Protein AF-B4K3D9-F1 (afdb_monomer)

InterPro domains:
  IPR001873 Epithelial sodium channel [PF00858] (49-238)
  IPR001873 Epithelial sodium channel [PTHR11690] (50-236)
  IPR020903 Epithelial sodium channel, conserved site [PS01206] (211-231)

Secondary structure (DSSP, 8-state):
-PPP------------------HHHHHHHHHHHHHHH---HHHHHHHHHHHHHHSPPHHHHBPTT--EETTEE--HHHHEEEEEETTEEEEEES-SSSHHHHHHHHH-TTPSP--SS-STTTS-B--B---GGGSPTT--SPPEEEE----TT-S--S--EEEETTS-----------PPPTTGGGS-HHHHT---TTS--TT---SSS---HHHHHHHHHHHHHHHHHS---TTTSPPPP-

pLDDT: mean 78.25, std 17.6, range [29.09, 97.0]

Organism: Drosophila grimshawi (NCBI:txid7222)

Mean predicted aligned error: 11.47 Å

Sequence (242 aa):
MKFFVAICMLFGLATAEYVVKNRENMLSYREECVKELGVPAELVEHIRKLASYLAYRCDELFEPGSCIFDETSYDCCDLFVPEYTENGQCLVFNSLISENSRKKKLFNEFYPLKLSTAGEGSGLQFVLRMNDSFLRAGTEVPFAMNLMIKEPNEWSPHKRYHLYSNTENLVSIDPMMVQTSTNTNKMHPKKRRCYFDNERNPNFPLTDMPYSRSNCIAACLQSSVLYHCRCTMPLFLPSIGG

Foldseek 3Di:
DDDDDDDPDPPPPPPPPPPPQPPVSVVVVLCVCVVPPPPDVVVLVVVLVVLVVLDDDQPQWFDAQFWDAQLDTDGSNVQWDWAFALVFTDTDGQACQDPVLVVCVVVDVCGVPDFPDDDPNNHTTTDTDDDCVSDDPPDPDADWDWDFDDDNQARYDPDTDIDHPPDDDDDDDDDDDDDDDPV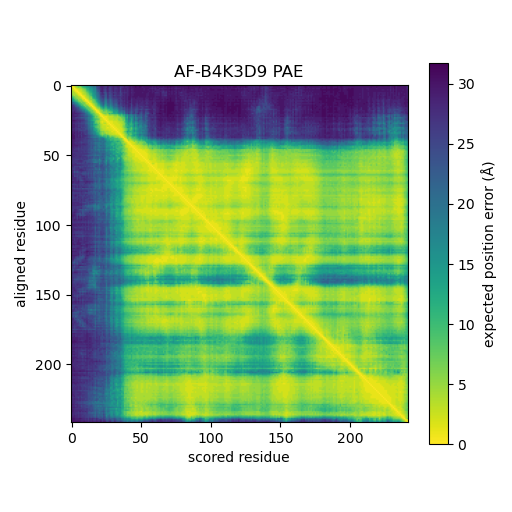VVVDDCVVVVDDDQPDDDPPQQAPSGTDDPRSSVLSVVQVVCCVPSVDGNVRNGPDGDD

Radius of gyration: 23.22 Å; Cα contacts (8 Å, |Δi|>4): 239; chains: 1; bounding box: 51×74×65 Å

Solvent-accessible surface area (backbone atoms only — not comparable to full-atom values): 15572 Å² total; per-residue (Å²): 139,83,84,82,82,82,80,82,77,79,77,76,78,77,69,78,73,73,80,73,70,49,72,66,57,52,48,50,54,46,50,52,48,60,71,69,46,78,74,49,74,66,57,57,51,50,51,49,53,50,50,61,69,73,40,86,48,56,82,66,36,39,44,87,78,37,24,32,44,56,76,38,79,41,60,54,64,80,55,32,41,80,39,70,24,71,86,25,78,42,77,38,68,51,49,49,61,43,71,67,35,45,52,47,40,74,78,30,83,64,46,64,76,75,71,90,58,89,55,79,73,31,35,84,42,68,45,76,47,84,60,75,86,77,52,64,89,89,65,85,68,78,73,64,48,76,50,69,76,66,58,40,66,46,68,56,61,93,58,74,42,81,43,61,69,98,60,89,84,86,81,88,84,83,88,85,83,88,81,80,60,78,71,59,74,75,50,57,45,86,80,71,74,55,74,55,93,93,47,84,59,91,87,60,62,48,73,84,50,65,92,42,75,60,41,49,50,52,50,48,50,42,52,49,41,36,70,76,68,72,48,83,56,80,55,48,36,75,80,67,59,126

Structure (mmCIF, N/CA/C/O backbone):
data_AF-B4K3D9-F1
#
_entry.id   AF-B4K3D9-F1
#
loop_
_atom_site.group_PDB
_atom_site.id
_atom_site.type_symbol
_atom_site.label_atom_id
_atom_site.label_alt_id
_atom_site.label_comp_id
_atom_site.label_asym_id
_atom_site.label_entity_id
_atom_site.label_seq_id
_atom_site.pdbx_PDB_ins_code
_atom_site.Cartn_x
_atom_site.Cartn_y
_atom_site.Cartn_z
_atom_site.occupancy
_atom_site.B_iso_or_equiv
_atom_site.auth_seq_id
_atom_site.auth_comp_id
_atom_site.auth_asym_id
_atom_site.auth_atom_id
_atom_site.pdbx_PDB_model_num
ATOM 1 N N . MET A 1 1 ? 6.195 -55.636 39.243 1.00 38.19 1 MET A N 1
ATOM 2 C CA . MET A 1 1 ? 6.707 -55.341 37.887 1.00 38.19 1 MET A CA 1
ATOM 3 C C . MET A 1 1 ? 5.557 -54.775 37.074 1.00 38.19 1 MET A C 1
ATOM 5 O O . MET A 1 1 ? 4.565 -55.469 36.903 1.00 38.19 1 MET A O 1
ATOM 9 N N . LYS A 1 2 ? 5.617 -53.491 36.709 1.00 38.84 2 LYS A N 1
ATOM 10 C CA . LYS A 1 2 ? 4.548 -52.797 35.978 1.00 38.84 2 LYS A CA 1
ATOM 11 C C . LYS A 1 2 ? 4.945 -52.747 34.503 1.00 38.84 2 LYS A C 1
ATOM 13 O O . LYS A 1 2 ? 5.994 -52.196 34.186 1.00 38.84 2 LYS A O 1
ATOM 18 N N . PHE A 1 3 ? 4.149 -53.369 33.641 1.00 38.31 3 PHE A N 1
ATOM 19 C CA . PHE A 1 3 ? 4.351 -53.347 32.196 1.00 38.31 3 PHE A CA 1
ATOM 20 C C . PHE A 1 3 ? 3.857 -52.008 31.639 1.00 38.31 3 PHE A C 1
ATOM 22 O O . PHE A 1 3 ? 2.702 -51.643 31.847 1.00 38.31 3 PHE A O 1
ATOM 29 N N . PHE A 1 4 ? 4.733 -51.278 30.950 1.00 35.03 4 PHE A N 1
ATOM 30 C CA . PHE A 1 4 ? 4.347 -50.146 30.113 1.00 35.03 4 PHE A CA 1
ATOM 31 C C . PHE A 1 4 ? 3.960 -50.683 28.736 1.00 35.03 4 PHE A C 1
ATOM 33 O O . PHE A 1 4 ? 4.795 -51.246 28.031 1.00 35.03 4 PHE A O 1
ATOM 40 N N . VAL A 1 5 ? 2.697 -50.509 28.358 1.00 42.12 5 VAL A N 1
ATOM 41 C CA . VAL A 1 5 ? 2.249 -50.702 26.978 1.00 42.12 5 VAL A CA 1
ATOM 42 C C . VAL A 1 5 ? 2.417 -49.361 26.272 1.00 42.12 5 VAL A C 1
ATOM 44 O O . VAL A 1 5 ? 1.655 -48.427 26.510 1.00 42.12 5 VAL A O 1
ATOM 47 N N . ALA A 1 6 ? 3.449 -49.246 25.440 1.00 42.12 6 ALA A N 1
ATOM 48 C CA . ALA A 1 6 ? 3.605 -48.124 24.526 1.00 42.12 6 ALA A CA 1
ATOM 49 C C . ALA A 1 6 ? 2.727 -48.382 23.295 1.00 42.12 6 ALA A C 1
ATOM 51 O O . ALA A 1 6 ? 3.064 -49.197 22.438 1.00 42.12 6 ALA A O 1
ATOM 52 N N . ILE A 1 7 ? 1.577 -47.713 23.222 1.00 44.81 7 ILE A N 1
ATOM 53 C CA . ILE A 1 7 ? 0.765 -47.668 22.005 1.00 44.81 7 ILE A CA 1
ATOM 54 C C . ILE A 1 7 ? 1.357 -46.564 21.129 1.00 44.81 7 ILE A C 1
ATOM 56 O O . ILE A 1 7 ? 1.095 -45.381 21.339 1.00 44.81 7 ILE A O 1
ATOM 60 N N . CYS A 1 8 ? 2.190 -46.943 20.159 1.00 36.41 8 CYS A N 1
ATOM 61 C CA . CYS A 1 8 ? 2.570 -46.056 19.065 1.00 36.41 8 CYS A CA 1
ATOM 62 C C . CYS A 1 8 ? 1.339 -45.817 18.180 1.00 36.41 8 CYS A C 1
ATOM 64 O O . CYS A 1 8 ? 1.053 -46.610 17.286 1.00 36.41 8 CYS A O 1
ATOM 66 N N . MET A 1 9 ? 0.608 -44.724 18.414 1.00 38.28 9 MET A N 1
ATOM 67 C CA . MET A 1 9 ? -0.285 -44.187 17.390 1.00 38.28 9 MET A CA 1
ATOM 68 C C . MET A 1 9 ? 0.576 -43.552 16.299 1.00 38.28 9 MET A C 1
ATOM 70 O O . MET A 1 9 ? 1.140 -42.473 16.475 1.00 38.28 9 MET A O 1
ATOM 74 N N . LEU A 1 10 ? 0.697 -44.250 15.173 1.00 39.38 10 LEU A N 1
ATOM 75 C CA . LEU A 1 10 ? 1.124 -43.659 13.913 1.00 39.38 10 LEU A CA 1
ATOM 76 C C . LEU A 1 10 ? 0.045 -42.655 13.493 1.00 39.38 10 LEU A C 1
ATOM 78 O O . LEU A 1 10 ? -0.960 -43.030 12.894 1.00 39.38 10 LEU A O 1
ATOM 82 N N . PHE A 1 11 ? 0.242 -41.377 13.815 1.00 40.00 11 PHE A N 1
ATOM 83 C CA . PHE A 1 11 ? -0.446 -40.311 13.101 1.00 40.00 11 PHE A CA 1
ATOM 84 C C . PHE A 1 11 ? 0.081 -40.326 11.668 1.00 40.00 11 PHE A C 1
ATOM 86 O O . PHE A 1 11 ? 1.180 -39.851 11.385 1.00 40.00 11 PHE A O 1
ATOM 93 N N . GLY A 1 12 ? -0.695 -40.921 10.764 1.00 36.16 12 GLY A N 1
ATOM 94 C CA . GLY A 1 12 ? -0.544 -40.667 9.344 1.00 36.16 12 GLY A CA 1
ATOM 95 C C . GLY A 1 12 ? -0.821 -39.188 9.108 1.00 36.16 12 GLY A C 1
ATOM 96 O O . GLY A 1 12 ? -1.974 -38.766 9.104 1.00 36.16 12 GLY A O 1
ATOM 97 N N . LEU A 1 13 ? 0.237 -38.396 8.942 1.00 36.25 13 LEU A N 1
ATOM 98 C CA . LEU A 1 13 ? 0.157 -37.114 8.258 1.00 36.25 13 LEU A CA 1
ATOM 99 C C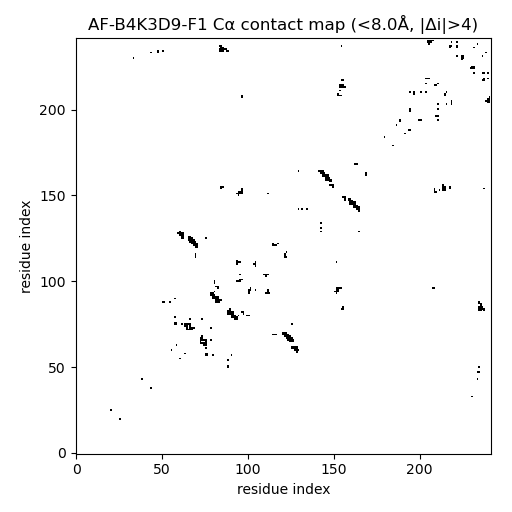 . LEU A 1 13 ? -0.317 -37.420 6.836 1.00 36.25 13 LEU A C 1
ATOM 101 O O . LEU A 1 13 ? 0.482 -37.768 5.970 1.00 36.25 13 LEU A O 1
ATOM 105 N N . ALA A 1 14 ? -1.622 -37.318 6.599 1.00 33.78 14 ALA A N 1
ATOM 106 C CA . ALA A 1 14 ? -2.129 -37.103 5.258 1.00 33.78 14 ALA A CA 1
ATOM 107 C C . ALA A 1 14 ? -1.675 -35.696 4.857 1.00 33.78 14 ALA A C 1
ATOM 109 O O . ALA A 1 14 ? -2.377 -34.707 5.052 1.00 33.78 14 ALA A O 1
ATOM 110 N N . THR A 1 15 ? -0.450 -35.588 4.347 1.00 35.66 15 THR A N 1
ATOM 111 C CA . THR A 1 15 ? -0.100 -34.467 3.489 1.00 35.66 15 THR A CA 1
ATOM 112 C C . THR A 1 15 ? -1.087 -34.534 2.340 1.00 35.66 15 THR A C 1
ATOM 114 O O . THR A 1 15 ? -1.088 -35.519 1.602 1.00 35.66 15 THR A O 1
ATOM 117 N N . ALA A 1 16 ? -1.966 -33.542 2.218 1.00 33.19 16 ALA A N 1
ATOM 118 C CA . ALA A 1 16 ? -2.713 -33.363 0.990 1.00 33.19 16 ALA A CA 1
ATOM 119 C C . ALA A 1 16 ? -1.670 -33.210 -0.119 1.00 33.19 16 ALA A C 1
ATOM 121 O O . ALA A 1 16 ? -1.010 -32.176 -0.242 1.00 33.19 16 ALA A O 1
ATOM 122 N N . GLU A 1 17 ? -1.459 -34.282 -0.875 1.00 29.09 17 GLU A N 1
ATOM 123 C CA . GLU A 1 17 ? -0.831 -34.198 -2.173 1.00 29.09 17 GLU A CA 1
ATOM 124 C C . GLU A 1 17 ? -1.705 -33.229 -2.959 1.00 29.09 17 GLU A C 1
ATOM 126 O O . GLU A 1 17 ? -2.858 -33.516 -3.291 1.00 29.09 17 GLU A O 1
ATOM 131 N N . TYR A 1 18 ? -1.185 -32.031 -3.217 1.00 34.44 18 TYR A N 1
ATOM 132 C CA . TYR A 1 18 ? -1.702 -31.249 -4.321 1.00 34.44 18 TYR A CA 1
ATOM 133 C C . TYR A 1 18 ? -1.676 -32.187 -5.519 1.00 34.44 18 TYR A C 1
ATOM 135 O O . TYR A 1 18 ? -0.609 -32.683 -5.886 1.00 34.44 18 TYR A O 1
ATOM 143 N N . VAL A 1 19 ? -2.842 -32.462 -6.102 1.00 29.81 19 VAL A N 1
ATOM 144 C CA . VAL A 1 19 ? -2.915 -33.166 -7.376 1.00 29.81 19 VAL A CA 1
ATOM 145 C C . VAL A 1 19 ? -2.139 -32.306 -8.364 1.00 29.81 19 VAL A C 1
ATOM 147 O O . VAL A 1 19 ? -2.636 -31.287 -8.850 1.00 29.81 19 VAL A O 1
ATOM 150 N N . VAL A 1 20 ? -0.883 -32.676 -8.613 1.00 38.44 20 VAL A N 1
ATOM 151 C CA . VAL A 1 20 ? -0.071 -32.084 -9.666 1.00 38.44 20 VAL A CA 1
ATOM 152 C C . VAL A 1 20 ? -0.787 -32.458 -10.951 1.00 38.44 20 VAL A C 1
ATOM 154 O O . VAL A 1 20 ? -0.707 -33.590 -11.423 1.00 38.44 20 VAL A O 1
ATOM 157 N N . LYS A 1 21 ? -1.573 -31.522 -11.490 1.00 45.50 21 LYS A N 1
ATOM 158 C CA . LYS A 1 21 ? -2.178 -31.677 -12.810 1.00 45.50 21 LYS A CA 1
ATOM 159 C C . LYS A 1 21 ? -1.029 -31.966 -13.781 1.00 45.50 21 LYS A C 1
ATOM 161 O O . LYS A 1 21 ? -0.136 -31.133 -13.931 1.00 45.50 21 LYS A O 1
ATOM 166 N N . ASN A 1 22 ? -1.025 -33.155 -14.389 1.00 52.62 22 ASN A N 1
ATOM 167 C CA . ASN A 1 22 ? 0.013 -33.573 -15.334 1.00 52.62 22 ASN A CA 1
ATOM 168 C C . ASN A 1 22 ? 0.233 -32.509 -16.423 1.00 52.62 22 ASN A C 1
ATOM 170 O O . ASN A 1 22 ? -0.688 -31.772 -16.779 1.00 52.62 22 ASN A O 1
ATOM 174 N N . ARG A 1 23 ? 1.455 -32.448 -16.973 1.00 48.12 23 ARG A N 1
ATOM 175 C CA . ARG A 1 23 ? 1.867 -31.477 -18.008 1.00 48.12 23 ARG A CA 1
ATOM 176 C C . ARG A 1 23 ? 0.847 -31.365 -19.145 1.00 48.12 23 ARG A C 1
ATOM 178 O O . ARG A 1 23 ? 0.565 -30.262 -19.588 1.00 48.12 23 ARG A O 1
ATOM 185 N N . GLU A 1 24 ? 0.263 -32.479 -19.567 1.00 57.56 24 GLU A N 1
ATOM 186 C CA . GLU A 1 24 ? -0.759 -32.531 -20.619 1.00 57.56 24 GLU A CA 1
ATOM 187 C C . GLU A 1 24 ? -2.083 -31.874 -20.197 1.00 57.56 24 GLU A C 1
ATOM 189 O O . GLU A 1 24 ? -2.639 -31.092 -20.962 1.00 57.56 24 GLU A O 1
ATOM 194 N N . ASN A 1 25 ? -2.528 -32.059 -18.948 1.00 49.75 25 ASN A N 1
ATOM 195 C CA . ASN A 1 25 ? -3.721 -31.395 -18.405 1.00 49.75 25 ASN A CA 1
ATOM 196 C C . ASN A 1 25 ? -3.516 -29.880 -18.265 1.00 49.75 25 ASN A C 1
ATOM 198 O O . ASN A 1 25 ? -4.437 -29.104 -18.504 1.00 49.75 25 ASN A O 1
ATOM 202 N N . MET A 1 26 ? -2.306 -29.450 -17.896 1.00 46.38 26 MET A N 1
ATOM 203 C CA . MET A 1 26 ? -1.950 -28.028 -17.819 1.00 46.38 26 MET A CA 1
ATOM 204 C C . MET A 1 26 ? -1.822 -27.391 -19.208 1.00 46.38 26 MET A C 1
ATOM 206 O O . MET A 1 26 ? -2.162 -26.223 -19.371 1.00 46.38 26 MET A O 1
ATOM 210 N N . LEU A 1 27 ? -1.362 -28.146 -20.211 1.00 47.66 27 LEU A N 1
ATOM 211 C CA . LEU A 1 27 ? -1.292 -27.695 -21.603 1.00 47.66 27 LEU A CA 1
ATOM 212 C C . LEU A 1 27 ? -2.681 -27.621 -22.247 1.00 47.66 27 LEU A C 1
ATOM 214 O O . LEU A 1 27 ? -2.966 -26.622 -22.891 1.00 47.66 27 LEU A O 1
ATOM 218 N N . SER A 1 28 ? -3.562 -28.589 -21.983 1.00 50.66 28 SER A N 1
ATOM 219 C CA . SER A 1 28 ? -4.974 -28.569 -22.395 1.00 50.66 28 SER A CA 1
ATOM 220 C C . SER A 1 28 ? -5.706 -27.349 -21.836 1.00 50.66 28 SER A C 1
ATOM 222 O O . SER A 1 28 ? -6.289 -26.582 -22.594 1.00 50.66 28 SER A O 1
ATOM 224 N N . TYR A 1 29 ? -5.607 -27.111 -20.521 1.00 49.75 29 TYR A N 1
ATOM 225 C CA . TYR A 1 29 ? -6.216 -25.936 -19.886 1.00 49.75 29 TYR A CA 1
ATOM 226 C C . TYR A 1 29 ? -5.615 -24.628 -20.407 1.00 49.75 29 TYR A C 1
ATOM 228 O O . TYR A 1 29 ? -6.318 -23.632 -20.536 1.00 49.75 29 TYR A O 1
ATOM 236 N N . ARG A 1 30 ? -4.308 -24.610 -20.699 1.00 49.16 30 ARG A N 1
ATOM 237 C CA . ARG A 1 30 ? -3.620 -23.456 -21.288 1.00 49.16 30 ARG A CA 1
ATOM 238 C C . ARG A 1 30 ? -4.089 -23.194 -22.712 1.00 49.16 30 ARG A C 1
ATOM 240 O O . ARG A 1 30 ? -4.274 -22.038 -23.055 1.00 49.16 30 ARG A O 1
ATOM 247 N N . GLU A 1 31 ? -4.258 -24.220 -23.535 1.00 49.75 31 GLU A N 1
ATOM 248 C CA . GLU A 1 31 ? -4.706 -24.072 -24.920 1.00 49.75 31 GLU A CA 1
ATOM 249 C C . GLU A 1 31 ? -6.182 -23.683 -24.998 1.00 49.75 31 GLU A C 1
ATOM 251 O O . GLU A 1 31 ? -6.505 -22.782 -25.765 1.00 49.75 31 GLU A O 1
ATOM 256 N N . GLU A 1 32 ? -7.049 -24.254 -24.158 1.00 54.94 32 GLU A N 1
ATOM 257 C CA . GLU A 1 32 ? -8.442 -23.808 -24.013 1.00 54.94 32 GLU A CA 1
ATOM 258 C C . GLU A 1 32 ? -8.514 -22.363 -23.525 1.00 54.94 32 GLU A C 1
ATOM 260 O O . GLU A 1 32 ? -9.167 -21.540 -24.153 1.00 54.94 32 GLU A O 1
ATOM 265 N N . CYS A 1 33 ? -7.764 -22.018 -22.476 1.00 49.03 33 CYS A N 1
ATOM 266 C CA . CYS A 1 33 ? -7.695 -20.662 -21.941 1.00 49.03 33 CYS A CA 1
ATOM 267 C C . CYS A 1 33 ? -7.158 -19.671 -22.986 1.00 49.03 33 CYS A C 1
ATOM 269 O O . CYS 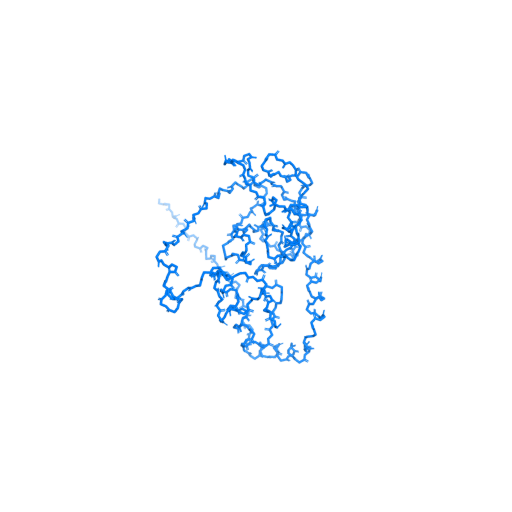A 1 33 ? -7.764 -18.637 -23.206 1.00 49.03 33 CYS A O 1
ATOM 271 N N . VAL A 1 34 ? -6.075 -19.982 -23.705 1.00 50.56 34 VAL A N 1
ATOM 272 C CA . VAL A 1 34 ? -5.489 -19.103 -24.738 1.00 50.56 34 VAL A CA 1
ATOM 273 C C . VAL A 1 34 ? -6.390 -18.966 -25.971 1.00 50.56 34 VAL A C 1
ATOM 275 O O . VAL A 1 34 ? -6.438 -17.888 -26.564 1.00 50.56 34 VAL A O 1
ATOM 278 N N . LYS A 1 35 ? -7.099 -20.032 -26.358 1.00 52.97 35 LYS A N 1
ATOM 279 C CA . LYS A 1 35 ? -8.019 -20.047 -27.504 1.00 52.97 35 LYS A CA 1
ATOM 280 C C . LYS A 1 35 ? -9.338 -19.333 -27.203 1.00 52.97 35 LYS A C 1
ATOM 282 O O . LYS A 1 35 ? -9.863 -18.670 -28.090 1.00 52.97 35 LYS A O 1
ATOM 287 N N . GLU A 1 36 ? -9.840 -19.446 -25.977 1.00 50.41 36 GLU A N 1
ATOM 288 C CA . GLU A 1 36 ? -11.020 -18.719 -25.496 1.00 50.41 36 GLU A CA 1
ATOM 289 C C . GLU A 1 36 ? -10.715 -17.241 -25.262 1.00 50.41 36 GLU A C 1
ATOM 291 O O . GLU A 1 36 ? -11.532 -16.378 -25.567 1.00 50.41 36 GLU A O 1
ATOM 296 N N . LEU A 1 37 ? -9.549 -16.936 -24.688 1.00 50.69 37 LEU A N 1
ATOM 297 C CA . LEU A 1 37 ? -9.442 -15.682 -23.971 1.00 50.69 37 LEU A CA 1
ATOM 298 C C . LEU A 1 37 ? -9.204 -14.457 -24.828 1.00 50.69 37 LEU A C 1
ATOM 300 O O . LEU A 1 37 ? -9.774 -13.447 -24.451 1.00 50.69 37 LEU A O 1
ATOM 304 N N . GLY A 1 38 ? -8.388 -14.487 -25.892 1.00 50.88 38 GLY A N 1
ATOM 305 C CA . GLY A 1 38 ? -8.157 -13.321 -26.769 1.00 50.88 38 GLY A CA 1
ATOM 306 C C . GLY A 1 38 ? -8.253 -11.946 -26.074 1.00 50.88 38 GLY A C 1
ATOM 307 O O . GLY A 1 38 ? -8.957 -11.081 -26.586 1.00 50.88 38 GLY A O 1
ATOM 308 N N . VAL A 1 39 ? -7.664 -11.795 -24.869 1.00 54.97 39 VAL A N 1
ATOM 309 C CA . VAL A 1 39 ? -8.274 -10.978 -23.790 1.00 54.97 39 VAL A CA 1
ATOM 310 C C . VAL A 1 39 ? -8.366 -9.511 -24.185 1.00 54.97 39 VAL A C 1
ATOM 312 O O . VAL A 1 39 ? -7.341 -8.824 -24.190 1.00 54.97 39 VAL A O 1
ATOM 315 N N . PRO A 1 40 ? -9.572 -8.985 -24.450 1.00 61.25 40 PRO A N 1
ATOM 316 C CA . PRO A 1 40 ? -9.760 -7.556 -24.615 1.00 61.25 40 PRO A CA 1
ATOM 317 C C . PRO A 1 40 ? -9.456 -6.868 -23.281 1.00 61.25 40 PRO A C 1
ATOM 319 O O . PRO A 1 40 ? -9.816 -7.387 -22.222 1.00 61.25 40 PRO A O 1
ATOM 322 N N . ALA A 1 41 ? -8.848 -5.679 -23.303 1.00 59.91 41 ALA A N 1
ATOM 323 C CA . ALA A 1 41 ? -8.609 -4.887 -22.086 1.00 59.91 41 ALA A CA 1
ATOM 324 C C . ALA A 1 41 ? -9.893 -4.694 -21.249 1.00 59.91 41 ALA A C 1
ATOM 326 O O . ALA A 1 41 ? -9.855 -4.628 -20.023 1.00 59.91 41 ALA A O 1
ATOM 327 N N . GLU A 1 42 ? -11.043 -4.697 -21.921 1.00 63.25 42 GLU A N 1
ATOM 328 C CA . GLU A 1 42 ? -12.365 -4.667 -21.316 1.00 63.25 42 GLU A CA 1
ATOM 329 C C . GLU A 1 42 ? -12.645 -5.879 -20.405 1.00 63.25 42 GLU A C 1
ATOM 331 O O . GLU A 1 42 ? -13.179 -5.709 -19.314 1.00 63.25 42 GLU A O 1
ATOM 336 N N . LEU A 1 43 ? -12.249 -7.100 -20.780 1.00 65.81 43 LEU A N 1
ATOM 337 C CA . LEU A 1 43 ? -12.468 -8.298 -19.957 1.00 65.81 43 LEU A CA 1
ATOM 338 C C . LEU A 1 43 ? -11.581 -8.303 -18.700 1.00 65.81 43 LEU A C 1
ATOM 340 O O . LEU A 1 43 ? -12.028 -8.719 -17.632 1.00 65.81 43 LEU A O 1
ATOM 344 N N . VAL A 1 44 ? -10.353 -7.778 -18.793 1.00 64.38 44 VAL A N 1
ATOM 345 C CA . VAL A 1 44 ? -9.485 -7.538 -17.622 1.00 64.38 44 VAL A CA 1
ATOM 346 C C . VAL A 1 44 ? -10.169 -6.607 -16.624 1.00 64.38 44 VAL A C 1
ATOM 348 O O . VAL A 1 44 ? -10.156 -6.867 -15.419 1.00 64.38 44 VAL A O 1
ATOM 351 N N . GLU A 1 45 ? -10.794 -5.548 -17.129 1.00 68.19 45 GLU A N 1
ATOM 352 C CA . GLU A 1 45 ? -11.520 -4.590 -16.306 1.00 68.19 45 GLU A CA 1
ATOM 353 C C . GLU A 1 45 ? -12.767 -5.213 -15.663 1.00 68.19 45 GLU A C 1
ATOM 355 O O . GLU A 1 45 ? -13.037 -4.983 -14.486 1.00 68.19 45 GLU A O 1
ATOM 360 N N . HIS A 1 46 ? -13.490 -6.077 -16.381 1.00 71.62 46 HIS A N 1
ATOM 361 C CA . HIS A 1 46 ? -14.614 -6.831 -15.818 1.00 71.62 46 HIS A CA 1
ATOM 362 C C . HIS A 1 46 ? -14.180 -7.781 -14.695 1.00 71.62 46 HIS A C 1
ATOM 364 O O . HIS A 1 46 ? -14.835 -7.832 -13.655 1.00 71.62 46 HIS A O 1
ATOM 370 N N . ILE A 1 47 ? -13.061 -8.494 -14.861 1.00 73.50 47 ILE A N 1
ATOM 371 C CA . ILE A 1 47 ? -12.522 -9.388 -13.825 1.00 73.50 47 ILE A CA 1
ATOM 372 C C . ILE A 1 47 ? -12.082 -8.592 -12.594 1.00 73.50 47 ILE A C 1
ATOM 374 O O . ILE A 1 47 ? -12.360 -9.012 -11.473 1.00 73.50 47 ILE A O 1
ATOM 378 N N . ARG A 1 48 ? -11.438 -7.432 -12.779 1.00 73.94 48 ARG A N 1
ATOM 379 C CA . ARG A 1 48 ? -11.098 -6.528 -11.670 1.00 73.94 48 ARG A CA 1
ATOM 380 C C . ARG A 1 48 ? -12.342 -6.035 -10.949 1.00 73.94 48 ARG A C 1
ATOM 382 O O . ARG A 1 48 ? -12.420 -6.173 -9.738 1.00 73.94 48 ARG A O 1
ATOM 389 N N . LYS A 1 49 ? -13.354 -5.553 -11.671 1.00 74.25 49 LYS A N 1
ATOM 390 C CA . LYS A 1 49 ? -14.627 -5.127 -11.067 1.00 74.25 49 LYS A CA 1
ATOM 391 C C . LYS A 1 49 ? -15.303 -6.251 -10.289 1.00 74.25 49 LYS A C 1
ATOM 393 O O . LYS A 1 49 ? -15.775 -6.017 -9.182 1.00 74.25 49 LYS A O 1
ATOM 398 N N . LEU A 1 50 ? -15.311 -7.467 -10.836 1.00 76.75 50 LEU A N 1
ATOM 399 C CA . LEU A 1 50 ? -15.853 -8.637 -10.150 1.00 76.75 50 LEU A CA 1
ATOM 400 C C . LEU A 1 50 ? -15.052 -8.965 -8.885 1.00 76.75 50 LEU A C 1
ATOM 402 O O . LEU A 1 50 ? -15.639 -9.181 -7.832 1.00 76.75 50 LEU A O 1
ATOM 406 N N . ALA A 1 51 ? -13.720 -8.967 -8.966 1.00 77.56 51 ALA A N 1
ATOM 407 C CA . ALA A 1 51 ? -12.862 -9.195 -7.809 1.00 77.56 51 ALA A CA 1
ATOM 408 C C . ALA A 1 51 ? -13.058 -8.117 -6.735 1.00 77.56 51 ALA A C 1
ATOM 410 O O . ALA A 1 51 ? -13.151 -8.452 -5.561 1.00 77.56 51 ALA A O 1
ATOM 411 N N . SER A 1 52 ? -13.194 -6.849 -7.129 1.00 78.88 52 SER A N 1
ATOM 412 C CA . SER A 1 52 ? -13.519 -5.746 -6.223 1.00 78.88 52 SER A CA 1
ATOM 413 C C . SER A 1 52 ? -14.891 -5.888 -5.579 1.00 78.88 52 SER A C 1
ATOM 415 O O . SER A 1 52 ? -15.040 -5.522 -4.420 1.00 78.88 52 SER A O 1
ATOM 417 N N . TYR A 1 53 ? -15.876 -6.416 -6.308 1.00 77.25 53 TYR A N 1
ATOM 418 C CA . TYR A 1 53 ? -17.219 -6.670 -5.790 1.00 77.25 53 TYR A CA 1
ATOM 419 C C . TYR A 1 53 ? -17.252 -7.831 -4.786 1.00 77.25 53 TYR A C 1
ATOM 421 O O . TYR A 1 53 ? -18.024 -7.797 -3.835 1.00 77.25 53 TYR A O 1
ATOM 429 N N . LEU A 1 54 ? -16.423 -8.856 -5.002 1.00 79.31 54 LEU A N 1
ATOM 430 C CA . LEU A 1 54 ? -16.312 -10.024 -4.122 1.00 79.31 54 LEU A CA 1
ATOM 431 C C . LEU A 1 54 ? -15.354 -9.807 -2.941 1.00 79.31 54 LEU A C 1
ATOM 433 O O . LEU A 1 54 ? -15.346 -10.606 -2.006 1.00 79.31 54 LEU A O 1
ATOM 437 N N . ALA A 1 55 ? -14.507 -8.781 -3.004 1.00 83.12 55 ALA A N 1
ATOM 438 C CA . ALA A 1 55 ? -13.598 -8.422 -1.928 1.00 83.12 55 ALA A CA 1
ATOM 439 C C . ALA A 1 55 ? -14.350 -7.751 -0.773 1.00 83.12 55 ALA A C 1
ATOM 441 O O . ALA A 1 55 ? -15.392 -7.130 -0.970 1.00 83.12 55 ALA A O 1
ATOM 442 N N . TYR A 1 56 ? -13.764 -7.820 0.424 1.00 83.44 56 TYR A N 1
ATOM 443 C CA . TYR A 1 56 ? -14.268 -7.086 1.579 1.00 83.44 56 TYR A CA 1
ATOM 444 C C . TYR A 1 56 ? -14.363 -5.596 1.279 1.00 83.44 56 TYR A C 1
ATOM 446 O O . TYR A 1 56 ? -13.378 -4.961 0.878 1.00 83.44 56 TYR A O 1
ATOM 454 N N . ARG A 1 57 ? -15.537 -5.026 1.542 1.00 86.44 57 ARG A N 1
ATOM 455 C CA . ARG A 1 57 ? -15.681 -3.579 1.589 1.00 86.44 57 ARG A CA 1
ATOM 456 C C . ARG A 1 57 ? -15.124 -3.042 2.896 1.00 86.44 57 ARG A C 1
ATOM 458 O O . ARG A 1 57 ? -15.050 -3.736 3.908 1.00 86.44 57 ARG A O 1
ATOM 465 N N . CYS A 1 58 ? -14.765 -1.766 2.881 1.00 90.56 58 CYS A N 1
ATOM 466 C CA . CYS A 1 58 ? -14.270 -1.105 4.077 1.00 90.56 58 CYS A CA 1
ATOM 467 C C . CYS A 1 58 ? -15.290 -1.128 5.231 1.00 90.56 58 CYS A C 1
ATOM 469 O O . CYS A 1 58 ? -14.926 -1.476 6.350 1.00 90.56 58 CYS A O 1
ATOM 471 N N . ASP A 1 59 ? -16.558 -0.819 4.960 1.00 90.56 59 ASP A N 1
ATOM 472 C CA . ASP A 1 59 ? -17.617 -0.751 5.973 1.00 90.56 59 ASP A CA 1
ATOM 473 C C . ASP A 1 59 ? -18.042 -2.124 6.519 1.00 90.56 59 ASP A C 1
ATOM 475 O O . ASP A 1 59 ? -18.641 -2.220 7.590 1.00 90.56 59 ASP A O 1
ATOM 479 N N . GLU A 1 60 ? -17.710 -3.193 5.794 1.00 89.06 60 GLU A N 1
ATOM 480 C CA . GLU A 1 60 ? -17.894 -4.574 6.244 1.00 89.06 60 GLU A CA 1
ATOM 481 C C . GLU A 1 60 ? -16.727 -5.035 7.116 1.00 89.06 60 GLU A C 1
ATOM 483 O O . GLU A 1 60 ? -16.932 -5.793 8.064 1.00 89.06 60 GLU A O 1
ATOM 488 N N . LEU A 1 61 ? -15.509 -4.588 6.787 1.00 89.50 61 LEU A N 1
ATOM 489 C CA . LEU A 1 61 ? -14.294 -5.039 7.446 1.00 89.50 61 LEU A CA 1
ATOM 490 C C . LEU A 1 61 ? -13.977 -4.267 8.728 1.00 89.50 61 LEU A C 1
ATOM 492 O O . LEU A 1 61 ? -13.498 -4.869 9.683 1.00 89.50 61 LEU A O 1
ATOM 496 N N . PHE A 1 62 ? -14.185 -2.954 8.763 1.00 93.81 62 PHE A N 1
ATOM 497 C CA . PHE A 1 62 ? -13.824 -2.132 9.916 1.00 93.81 62 PHE A CA 1
ATOM 498 C C . PHE A 1 62 ? -15.026 -1.871 10.825 1.00 93.81 62 PHE A C 1
ATOM 500 O O . PHE A 1 62 ? -16.137 -1.610 10.366 1.00 93.81 62 PHE A O 1
ATOM 507 N N . GLU A 1 63 ? -14.800 -1.894 12.138 1.00 94.38 63 GLU A N 1
ATOM 508 C CA . GLU A 1 63 ? -15.773 -1.389 13.106 1.00 94.38 63 GLU A CA 1
ATOM 509 C C . GLU A 1 63 ? -15.915 0.142 12.935 1.00 94.38 63 GLU A C 1
ATOM 511 O O . GLU A 1 63 ? -14.907 0.856 12.993 1.00 94.38 63 GLU A O 1
ATOM 516 N N . PRO A 1 64 ? -17.131 0.679 12.723 1.00 95.06 64 PRO A N 1
ATOM 517 C CA . PRO A 1 64 ? -17.387 2.106 12.603 1.00 95.06 64 PRO A CA 1
ATOM 518 C C . PRO A 1 64 ? -16.839 2.887 13.795 1.00 95.06 64 PRO A C 1
ATOM 520 O O . PRO A 1 64 ? -17.070 2.532 14.948 1.00 95.06 64 PRO A O 1
ATOM 523 N N . GLY A 1 65 ? -16.115 3.969 13.509 1.00 94.06 65 GLY A N 1
ATOM 524 C CA . GLY A 1 65 ? -15.509 4.823 14.534 1.00 94.06 65 GLY A CA 1
ATOM 525 C C . GLY A 1 65 ? -14.297 4.215 15.250 1.00 94.06 65 GLY A C 1
ATOM 526 O O . GLY A 1 65 ? -13.798 4.830 16.187 1.00 94.06 65 GLY A O 1
ATOM 527 N N . SER A 1 66 ? -13.804 3.043 14.829 1.00 95.81 66 SER A N 1
ATOM 528 C CA . SER A 1 66 ? -12.625 2.417 15.448 1.00 95.81 66 SER A CA 1
ATOM 529 C C . SER A 1 66 ? -11.287 2.947 14.937 1.00 95.81 66 SER A C 1
ATOM 531 O O . SER A 1 66 ? -10.270 2.726 15.590 1.00 95.81 66 SER A O 1
ATOM 533 N N . CYS A 1 67 ? -11.263 3.628 13.786 1.00 97.00 67 CYS A N 1
ATOM 534 C CA . CYS A 1 67 ? -10.022 4.136 13.216 1.00 97.00 67 CYS A CA 1
ATOM 535 C C . CYS A 1 67 ? -9.548 5.396 13.940 1.00 97.00 67 CYS A C 1
ATOM 537 O O . CYS A 1 67 ? -10.192 6.447 13.893 1.00 97.00 67 CYS A O 1
ATOM 539 N N . ILE A 1 68 ? -8.387 5.284 14.577 1.00 96.00 68 ILE A N 1
ATOM 540 C CA . ILE A 1 68 ? -7.695 6.378 15.255 1.00 96.00 68 ILE A CA 1
ATOM 541 C C . ILE A 1 68 ? -6.267 6.423 14.716 1.00 96.00 68 ILE A C 1
ATOM 543 O O . ILE A 1 68 ? -5.614 5.392 14.559 1.00 96.00 68 ILE A O 1
ATOM 547 N N . PHE A 1 69 ? -5.789 7.619 14.395 1.00 95.44 69 PHE A N 1
ATOM 548 C CA . PHE A 1 69 ? -4.411 7.849 13.981 1.00 95.44 69 PHE A CA 1
ATOM 549 C C . PHE A 1 69 ? -3.943 9.187 14.542 1.00 95.44 69 PHE A C 1
ATOM 551 O O . PHE A 1 69 ? -4.639 10.187 14.379 1.00 95.44 69 PHE A O 1
ATOM 558 N N . ASP A 1 70 ? -2.779 9.207 15.193 1.00 94.25 70 ASP A N 1
ATOM 559 C CA . ASP A 1 70 ? -2.218 10.408 15.827 1.00 94.25 70 ASP A CA 1
ATOM 560 C C . ASP A 1 70 ? -3.253 11.112 16.731 1.00 94.25 70 ASP A C 1
ATOM 562 O O . ASP A 1 70 ? -3.545 12.296 16.577 1.00 94.25 70 ASP A O 1
ATOM 566 N N . GLU A 1 71 ? -3.898 10.326 17.607 1.00 91.81 71 GLU A N 1
ATOM 567 C CA . GLU A 1 71 ? -4.961 10.747 18.544 1.00 91.81 71 GLU A CA 1
ATOM 568 C C . GLU A 1 71 ? -6.230 11.333 17.890 1.00 91.81 71 GLU A C 1
ATOM 570 O O . GLU A 1 71 ? -7.167 11.748 18.575 1.00 91.81 71 GLU A O 1
ATOM 575 N N . THR A 1 72 ? -6.307 11.327 16.560 1.00 92.75 72 THR A N 1
ATOM 576 C CA . THR A 1 72 ? -7.443 11.842 15.797 1.00 92.75 72 THR A CA 1
ATOM 577 C C . THR A 1 72 ? -8.305 10.688 15.303 1.00 92.75 72 THR A C 1
ATOM 579 O O . THR A 1 72 ? -7.807 9.713 14.739 1.00 92.75 72 THR A O 1
ATOM 582 N N . SER A 1 73 ? -9.619 10.793 15.507 1.00 95.25 73 SER A N 1
ATOM 583 C CA . SER A 1 73 ? -10.582 9.825 14.980 1.00 95.25 73 SER A CA 1
ATOM 584 C C . SER A 1 73 ? -10.862 10.098 13.501 1.00 95.25 73 SER A C 1
ATOM 586 O O . SER A 1 73 ? -11.098 11.242 13.107 1.00 95.25 73 SER A O 1
ATOM 588 N N . TYR A 1 74 ? -10.846 9.039 12.694 1.00 94.94 74 TYR A N 1
ATOM 589 C CA . TYR A 1 74 ? -11.109 9.081 11.259 1.00 94.94 74 TYR A CA 1
ATOM 590 C C . TYR A 1 74 ? -12.207 8.092 10.873 1.00 94.94 74 TYR A C 1
ATOM 592 O O . TYR A 1 74 ? -12.381 7.047 11.503 1.00 94.94 74 TYR A O 1
ATOM 600 N N . ASP A 1 75 ? -12.891 8.377 9.766 1.00 95.81 75 ASP A N 1
ATOM 601 C CA . ASP A 1 75 ? -13.616 7.336 9.049 1.00 95.81 75 ASP A CA 1
ATOM 602 C C . ASP A 1 75 ? -12.602 6.358 8.430 1.00 95.81 75 ASP A C 1
ATOM 604 O O . ASP A 1 75 ? -11.678 6.755 7.710 1.00 95.81 75 ASP A O 1
ATOM 608 N N . CYS A 1 76 ? -12.755 5.066 8.722 1.00 95.94 76 CYS A N 1
ATOM 609 C CA . CYS A 1 76 ? -11.864 4.028 8.213 1.00 95.94 76 CYS A CA 1
ATOM 610 C C . CYS A 1 76 ? -11.815 3.990 6.679 1.00 95.94 76 CYS A C 1
ATOM 612 O O . CYS A 1 76 ? -10.766 3.698 6.103 1.00 95.94 76 CYS A O 1
ATOM 614 N N . CYS A 1 77 ? -12.917 4.318 6.009 1.00 94.31 77 CYS A N 1
ATOM 615 C CA . CYS A 1 77 ? -13.043 4.268 4.556 1.00 94.31 77 CYS A CA 1
ATOM 616 C C . CYS A 1 77 ? -12.441 5.485 3.863 1.00 94.31 77 CYS A C 1
ATOM 618 O O . CYS A 1 77 ? -12.078 5.401 2.690 1.00 94.31 77 CYS A O 1
ATOM 620 N N . ASP A 1 78 ? -12.247 6.578 4.599 1.00 92.06 78 ASP A N 1
ATOM 621 C CA . ASP A 1 78 ? -11.444 7.708 4.142 1.00 92.06 78 ASP A CA 1
ATOM 622 C C . ASP A 1 78 ? -9.945 7.472 4.376 1.00 92.06 78 ASP A C 1
ATOM 624 O O . ASP A 1 78 ? -9.093 8.005 3.646 1.00 92.06 78 ASP A O 1
ATOM 628 N N . LEU A 1 79 ? -9.605 6.687 5.404 1.00 93.00 79 LEU A N 1
ATOM 629 C CA . LEU A 1 79 ? -8.232 6.423 5.826 1.00 93.00 79 LEU A CA 1
ATOM 630 C C . LEU A 1 79 ? -7.552 5.340 4.974 1.00 93.00 79 LEU A C 1
ATOM 632 O O . LEU A 1 79 ? -6.409 5.529 4.542 1.00 93.00 79 LEU A O 1
ATOM 636 N N . PHE A 1 80 ? -8.255 4.240 4.698 1.00 94.38 80 PHE A N 1
ATOM 637 C CA . PHE A 1 80 ? -7.767 3.111 3.909 1.00 94.38 80 PHE A CA 1
ATOM 638 C C . PHE A 1 80 ? -8.302 3.143 2.478 1.00 94.38 80 PHE A C 1
ATOM 640 O O . PHE A 1 80 ? -9.487 3.357 2.246 1.00 94.38 80 PHE A O 1
ATOM 647 N N . VAL A 1 81 ? -7.438 2.853 1.505 1.00 92.19 81 VAL A N 1
ATOM 648 C CA . VAL A 1 81 ? -7.824 2.782 0.089 1.00 92.19 81 VAL A CA 1
ATOM 649 C C . VAL A 1 81 ? -7.738 1.354 -0.451 1.00 92.19 81 VAL A C 1
ATOM 651 O O . VAL A 1 81 ? -6.816 0.623 -0.084 1.00 92.19 81 VAL A O 1
ATOM 654 N N . PRO A 1 82 ? -8.653 0.936 -1.343 1.00 90.75 82 PRO A N 1
ATOM 655 C CA . PRO A 1 82 ? -8.529 -0.340 -2.029 1.00 90.75 82 PRO A CA 1
ATOM 656 C C . PRO A 1 82 ? -7.362 -0.305 -3.019 1.00 90.75 82 PRO A C 1
ATOM 658 O O . PRO A 1 82 ? -7.244 0.605 -3.841 1.00 90.75 82 PRO A O 1
ATOM 661 N N . GLU A 1 83 ? -6.510 -1.321 -2.963 1.00 89.94 83 GLU A N 1
ATOM 662 C CA . GLU A 1 83 ? -5.343 -1.446 -3.825 1.00 89.94 83 GLU A CA 1
ATOM 663 C C . GLU A 1 83 ? -5.022 -2.909 -4.133 1.00 89.94 83 GLU A C 1
ATOM 665 O O . GLU A 1 83 ? -5.111 -3.778 -3.268 1.00 89.94 83 GLU A O 1
ATOM 670 N N . TYR A 1 84 ? -4.630 -3.184 -5.377 1.00 88.25 84 T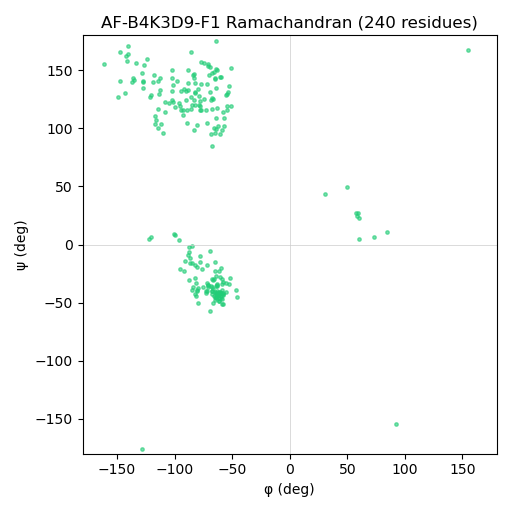YR A N 1
ATOM 671 C CA . TYR A 1 84 ? -4.204 -4.513 -5.804 1.00 88.25 84 TYR A CA 1
ATOM 672 C C . TYR A 1 84 ? -2.745 -4.772 -5.438 1.00 88.25 84 TYR A C 1
ATOM 674 O O . TYR A 1 84 ? -1.867 -3.980 -5.777 1.00 88.25 84 TYR A O 1
ATOM 682 N N . THR A 1 85 ? -2.504 -5.917 -4.809 1.00 89.12 85 THR A N 1
ATOM 683 C CA . THR A 1 85 ? -1.198 -6.412 -4.357 1.00 89.12 85 THR A CA 1
ATOM 684 C C . THR A 1 85 ? -0.978 -7.843 -4.861 1.00 89.12 85 THR A C 1
ATOM 686 O O . THR A 1 85 ? -1.826 -8.403 -5.561 1.00 89.12 85 THR A O 1
ATOM 689 N N . GLU A 1 86 ? 0.124 -8.491 -4.477 1.00 87.62 86 GLU A N 1
ATOM 690 C CA . GLU A 1 86 ? 0.343 -9.910 -4.804 1.00 87.62 86 GLU A CA 1
ATOM 691 C C . GLU A 1 86 ? -0.684 -10.846 -4.137 1.00 87.62 86 GLU A C 1
ATOM 693 O O . GLU A 1 86 ? -0.844 -11.996 -4.544 1.00 87.62 86 GLU A O 1
ATOM 698 N N . ASN A 1 87 ? -1.423 -10.339 -3.145 1.00 86.06 87 ASN A N 1
ATOM 699 C CA . ASN A 1 87 ? -2.473 -11.042 -2.415 1.00 86.06 87 ASN A CA 1
ATOM 700 C C . ASN A 1 87 ? -3.892 -10.707 -2.908 1.00 86.06 87 ASN A C 1
ATOM 702 O O . ASN A 1 87 ? -4.867 -11.137 -2.294 1.00 86.06 87 ASN A O 1
ATOM 706 N N . GLY A 1 88 ? -4.020 -9.978 -4.019 1.00 85.69 88 GLY A N 1
ATOM 707 C CA . GLY A 1 88 ? -5.299 -9.493 -4.531 1.00 85.69 88 GLY A CA 1
ATOM 708 C C . GLY A 1 88 ? -5.617 -8.096 -4.004 1.00 85.69 88 GLY A C 1
ATOM 709 O O . GLY A 1 88 ? -4.711 -7.321 -3.689 1.00 85.69 88 GLY A O 1
ATOM 710 N N . GLN A 1 89 ? -6.903 -7.752 -3.934 1.00 87.38 89 GLN A N 1
ATOM 711 C CA . GLN A 1 89 ? -7.331 -6.452 -3.423 1.00 87.38 89 GLN A CA 1
ATOM 712 C C . GLN A 1 89 ? -7.203 -6.399 -1.896 1.00 87.38 89 GLN A C 1
ATOM 714 O O . GLN A 1 89 ? -7.763 -7.230 -1.184 1.00 87.38 89 GLN A O 1
ATOM 719 N N . CYS A 1 90 ? -6.489 -5.396 -1.400 1.00 90.56 90 CYS A N 1
ATOM 720 C CA . CYS A 1 90 ? -6.312 -5.109 0.019 1.00 90.56 90 CYS A CA 1
ATOM 721 C C . CYS A 1 90 ? -6.743 -3.671 0.327 1.00 90.56 90 CYS A C 1
ATOM 723 O O . CYS A 1 90 ? -6.786 -2.827 -0.566 1.00 90.56 90 CYS A O 1
ATOM 725 N N . LEU A 1 91 ? -7.034 -3.387 1.596 1.00 93.25 91 LEU A N 1
ATOM 726 C CA . LEU A 1 91 ? -7.244 -2.029 2.095 1.00 93.25 91 LEU A CA 1
ATOM 727 C C . LEU A 1 91 ? -5.925 -1.521 2.680 1.00 93.25 91 LEU A C 1
ATOM 729 O O . LEU A 1 91 ? -5.366 -2.135 3.586 1.00 93.25 91 LEU A O 1
ATOM 733 N N . VAL A 1 92 ? -5.397 -0.433 2.121 1.00 94.44 92 VAL A N 1
ATOM 734 C CA . VAL A 1 92 ? -4.038 0.045 2.394 1.00 94.44 92 VAL A CA 1
ATOM 735 C C . VAL A 1 92 ? -4.078 1.462 2.948 1.00 94.44 92 VAL A C 1
ATOM 737 O O . VAL A 1 92 ? -4.639 2.372 2.339 1.00 94.44 92 VAL A O 1
ATOM 740 N N . PHE A 1 93 ? -3.440 1.655 4.097 1.00 95.12 93 PHE A N 1
ATOM 741 C CA . PHE A 1 93 ? -3.199 2.968 4.682 1.00 95.12 93 PHE A CA 1
ATOM 742 C C . PHE A 1 93 ? -1.966 3.621 4.041 1.00 95.12 93 PHE A C 1
ATOM 744 O O . PHE A 1 93 ? -0.955 2.956 3.821 1.00 95.12 93 PHE A O 1
ATOM 751 N N . ASN A 1 94 ? -2.025 4.929 3.769 1.00 94.75 94 ASN A N 1
ATOM 752 C CA . ASN A 1 94 ? -0.876 5.731 3.321 1.00 94.75 94 ASN A CA 1
ATOM 753 C C . ASN A 1 94 ? -0.178 5.272 2.016 1.00 94.75 94 ASN A C 1
ATOM 755 O O . ASN A 1 94 ? 0.985 5.604 1.783 1.00 94.75 94 ASN A O 1
ATOM 759 N N . SER A 1 95 ? -0.878 4.563 1.123 1.00 92.81 95 SER A N 1
ATOM 760 C CA . SER A 1 95 ? -0.323 4.182 -0.188 1.00 92.81 95 SER A CA 1
ATOM 761 C C . SER A 1 95 ? -0.182 5.376 -1.140 1.00 92.81 95 SER A C 1
ATOM 763 O O . SER A 1 95 ? -0.954 6.330 -1.063 1.00 92.81 95 SER A O 1
ATOM 765 N N . LEU A 1 96 ? 0.755 5.310 -2.086 1.00 92.19 96 LEU A N 1
ATOM 766 C CA . LEU A 1 96 ? 0.894 6.216 -3.236 1.00 92.19 96 LEU A CA 1
ATOM 767 C C . LEU A 1 96 ? 0.805 5.486 -4.588 1.00 92.19 96 LEU A C 1
ATOM 769 O O . LEU A 1 96 ? 0.995 6.100 -5.637 1.00 92.19 96 LEU A O 1
ATOM 773 N N . ILE A 1 97 ? 0.489 4.190 -4.583 1.00 89.50 97 ILE A N 1
ATOM 774 C CA . ILE A 1 97 ? 0.432 3.371 -5.796 1.00 89.50 97 ILE A CA 1
ATOM 775 C C . ILE A 1 97 ? -0.881 3.586 -6.554 1.00 89.50 97 ILE A C 1
ATOM 777 O O . ILE A 1 97 ? -0.844 3.845 -7.760 1.00 89.50 97 ILE A O 1
ATOM 781 N N . SER A 1 98 ? -2.036 3.495 -5.884 1.00 85.19 98 SER A N 1
ATOM 782 C CA . SER A 1 98 ? -3.343 3.645 -6.540 1.00 85.19 98 SER A CA 1
ATOM 783 C C . SER A 1 98 ? -3.552 5.043 -7.149 1.00 85.19 98 SER A C 1
ATOM 785 O O . SER A 1 98 ? -3.050 6.050 -6.643 1.00 85.19 98 SER A O 1
ATOM 787 N N . GLU A 1 99 ? -4.337 5.141 -8.228 1.00 84.50 99 GLU A N 1
ATOM 788 C CA . GLU A 1 99 ? -4.681 6.437 -8.836 1.00 84.50 99 GLU A CA 1
ATOM 789 C C . GLU A 1 99 ? -5.392 7.359 -7.830 1.00 84.50 99 GLU A C 1
ATOM 791 O O . GLU A 1 99 ? -5.099 8.554 -7.758 1.00 84.50 99 GLU A O 1
ATOM 796 N N . ASN A 1 100 ? -6.278 6.792 -7.003 1.00 85.94 100 ASN A N 1
ATOM 797 C CA . ASN A 1 100 ? -6.992 7.531 -5.965 1.00 85.94 100 ASN A CA 1
ATOM 798 C C . ASN A 1 100 ? -6.022 8.117 -4.926 1.00 85.94 100 ASN A C 1
ATOM 800 O O . ASN A 1 100 ? -6.111 9.291 -4.576 1.00 85.94 100 ASN A O 1
ATOM 804 N N . SER A 1 101 ? -5.024 7.338 -4.503 1.00 89.81 101 SER A N 1
ATOM 805 C CA . SER A 1 101 ? -3.956 7.798 -3.615 1.00 89.81 101 SER A CA 1
ATOM 806 C C . SER A 1 101 ? -3.120 8.926 -4.213 1.00 89.81 101 SER A C 1
ATOM 808 O O . SER A 1 101 ? -2.813 9.900 -3.524 1.00 89.81 101 SER A O 1
ATOM 810 N N . ARG A 1 102 ? -2.757 8.824 -5.499 1.00 88.25 102 ARG A N 1
ATOM 811 C CA . ARG A 1 102 ? -2.005 9.882 -6.192 1.00 88.25 102 ARG A CA 1
ATOM 812 C C . ARG A 1 102 ? -2.825 11.167 -6.280 1.00 88.25 102 ARG A C 1
ATOM 814 O O . ARG A 1 102 ? -2.298 12.238 -6.000 1.00 88.25 102 ARG A O 1
ATOM 821 N N . LYS A 1 103 ? -4.125 11.070 -6.582 1.00 89.50 103 LYS A N 1
ATOM 822 C CA . LYS A 1 103 ? -5.048 12.217 -6.541 1.00 89.50 103 LYS A CA 1
ATOM 823 C C . LYS A 1 103 ? -5.139 12.807 -5.135 1.00 89.50 103 LYS A C 1
ATOM 825 O O . LYS A 1 103 ? -4.982 14.014 -4.983 1.00 89.50 103 LYS A O 1
ATOM 830 N N . LYS A 1 104 ? -5.292 11.972 -4.101 1.00 90.25 104 LYS A N 1
ATOM 831 C CA . LYS A 1 104 ? -5.303 12.406 -2.695 1.00 90.25 104 LYS A CA 1
ATOM 832 C C . LYS A 1 104 ? -4.034 13.186 -2.341 1.00 90.25 104 LYS A C 1
ATOM 834 O O . LYS A 1 104 ? -4.135 14.231 -1.710 1.00 90.25 104 LYS A O 1
ATOM 839 N N . LYS A 1 105 ? -2.863 12.752 -2.823 1.00 91.75 105 LYS A N 1
ATOM 840 C CA . LYS A 1 105 ? -1.591 13.472 -2.637 1.00 91.75 105 LYS A CA 1
ATOM 841 C C . LYS A 1 105 ? -1.563 14.859 -3.291 1.00 91.75 105 LYS A C 1
ATOM 843 O O . LYS A 1 105 ? -0.916 15.753 -2.758 1.00 91.75 105 LYS A O 1
ATOM 848 N N . LEU A 1 106 ? -2.228 15.041 -4.432 1.00 90.81 106 LEU A N 1
ATOM 849 C CA . LEU A 1 106 ? -2.252 16.329 -5.137 1.00 90.81 106 LEU A CA 1
ATOM 850 C C . LEU A 1 106 ? -3.087 17.384 -4.403 1.00 90.81 106 LEU A C 1
ATOM 852 O O . LEU A 1 106 ? -2.716 18.553 -4.408 1.00 90.81 106 LEU A O 1
ATOM 856 N N . PHE A 1 107 ? -4.199 16.982 -3.781 1.00 91.25 107 PHE A N 1
ATOM 857 C CA . PHE A 1 107 ? -5.110 17.908 -3.096 1.00 91.25 107 PHE A CA 1
ATOM 858 C C . PHE A 1 107 ? -4.851 18.031 -1.590 1.00 91.25 107 PHE A C 1
ATOM 860 O O . PHE A 1 107 ? -5.249 19.023 -0.986 1.00 91.25 107 PHE A O 1
ATOM 867 N N . ASN A 1 108 ? -4.192 17.045 -0.977 1.00 91.25 108 ASN A N 1
ATOM 868 C CA . ASN A 1 108 ? -3.841 17.056 0.437 1.00 91.25 108 ASN A CA 1
ATOM 869 C C . ASN A 1 108 ? -2.316 17.036 0.607 1.00 91.25 108 ASN A C 1
ATOM 871 O O . ASN A 1 108 ? -1.672 15.991 0.488 1.00 91.25 108 ASN A O 1
ATOM 875 N N . GLU A 1 109 ? -1.748 18.194 0.940 1.00 90.50 109 GLU A N 1
ATOM 876 C CA . GLU A 1 109 ? -0.310 18.357 1.178 1.00 90.50 109 GLU A CA 1
ATOM 877 C C . GLU A 1 109 ? 0.201 17.452 2.314 1.00 90.50 109 GLU A C 1
ATOM 879 O O . GLU A 1 109 ? 1.307 16.904 2.221 1.00 90.50 109 GLU A O 1
ATOM 884 N N . PHE A 1 110 ? -0.639 17.225 3.329 1.00 90.25 110 PHE A N 1
ATOM 885 C CA . PHE A 1 110 ? -0.346 16.398 4.500 1.00 90.25 110 PHE A CA 1
ATOM 886 C C . PHE A 1 110 ? -0.440 14.893 4.235 1.00 90.25 110 PHE A C 1
ATOM 888 O O . PHE A 1 110 ? -0.031 14.112 5.085 1.00 90.25 110 PHE A O 1
ATOM 895 N N . TYR A 1 111 ? -0.962 14.461 3.083 1.00 92.25 111 TYR A N 1
ATOM 896 C CA . TYR A 1 111 ? -0.962 13.051 2.692 1.00 92.25 111 TYR A CA 1
ATOM 897 C C . TYR A 1 111 ? 0.385 12.673 2.050 1.00 92.25 111 TYR A C 1
ATOM 899 O O . TYR A 1 111 ? 0.919 13.484 1.302 1.00 92.25 111 TYR A O 1
ATOM 907 N N . PRO A 1 112 ? 0.964 11.474 2.246 1.00 94.75 112 PRO A N 1
ATOM 908 C CA . PRO A 1 112 ? 0.627 10.485 3.267 1.00 94.75 112 PRO A CA 1
ATOM 909 C C . PRO A 1 112 ? 0.801 11.052 4.676 1.00 94.75 112 PRO A C 1
ATOM 911 O O . PRO A 1 112 ? 1.729 11.827 4.918 1.00 94.75 112 PRO A O 1
ATOM 914 N N . LEU A 1 113 ? -0.085 10.639 5.581 1.00 93.44 113 LEU A N 1
ATOM 915 C CA . LEU A 1 113 ? -0.117 11.123 6.956 1.00 93.44 113 LEU A CA 1
ATOM 916 C C . LEU A 1 113 ? 1.159 10.714 7.698 1.00 93.44 113 LEU A C 1
ATOM 918 O O . LEU A 1 113 ? 1.674 9.610 7.507 1.00 93.44 113 LEU A O 1
ATOM 922 N N . LYS A 1 114 ? 1.665 11.599 8.554 1.00 92.00 114 LYS A N 1
ATOM 923 C CA . LYS A 1 114 ? 2.876 11.380 9.350 1.00 92.00 114 LYS A CA 1
ATOM 924 C C . LYS A 1 114 ? 2.521 11.426 10.828 1.00 92.00 114 LYS A C 1
ATOM 926 O O . LYS A 1 114 ? 1.652 12.197 11.211 1.00 92.00 114 LYS A O 1
ATOM 931 N N . LEU A 1 115 ? 3.217 10.622 11.623 1.00 91.25 115 LEU A N 1
ATOM 932 C CA . LEU A 1 115 ? 3.096 10.641 13.078 1.00 91.25 115 LEU A CA 1
ATOM 933 C C . LEU A 1 115 ? 3.736 11.908 13.646 1.00 91.25 115 LEU A C 1
ATOM 935 O O . LEU A 1 115 ? 4.832 12.286 13.216 1.00 91.25 115 LEU A O 1
ATOM 939 N N . SER A 1 116 ? 3.081 12.528 14.626 1.00 90.00 116 SER A N 1
ATOM 940 C CA . SER A 1 116 ? 3.653 13.647 15.381 1.00 90.00 116 SER A CA 1
ATOM 941 C C . SER A 1 116 ? 4.631 13.166 16.457 1.00 90.00 116 SER A C 1
ATOM 943 O O . SER A 1 116 ? 5.672 13.785 16.690 1.00 90.00 116 SER A O 1
ATOM 945 N N . THR A 1 117 ? 4.315 12.036 17.092 1.00 90.44 117 THR A N 1
ATOM 946 C CA . THR A 1 117 ? 5.046 11.470 18.228 1.00 90.44 117 THR A CA 1
ATOM 947 C C . THR A 1 117 ? 5.114 9.947 18.138 1.00 90.44 117 THR A C 1
ATOM 949 O O . THR A 1 117 ? 4.316 9.307 17.452 1.00 90.44 117 THR A O 1
ATOM 952 N N . ALA A 1 118 ? 6.092 9.350 18.820 1.00 87.19 118 ALA A N 1
ATOM 953 C CA . ALA A 1 118 ? 6.188 7.901 18.957 1.00 87.19 118 ALA A CA 1
ATOM 954 C C . ALA A 1 118 ? 5.394 7.428 20.181 1.00 87.19 118 ALA A C 1
ATOM 956 O O . ALA A 1 118 ? 5.481 8.033 21.248 1.00 87.19 118 ALA A O 1
ATOM 957 N N . GLY A 1 119 ? 4.679 6.316 20.039 1.00 86.06 119 GLY A N 1
ATOM 958 C CA . GLY A 1 119 ? 3.898 5.719 21.114 1.00 86.06 119 GLY A CA 1
ATOM 959 C C . GLY A 1 119 ? 2.747 4.884 20.570 1.00 86.06 119 GLY A C 1
ATOM 960 O O . GLY A 1 119 ? 2.414 4.946 19.391 1.00 86.06 119 GLY A O 1
ATOM 961 N N . GLU A 1 120 ? 2.135 4.093 21.444 1.00 83.00 120 GLU A N 1
ATOM 962 C CA . GLU A 1 120 ? 0.950 3.300 21.103 1.00 83.00 120 GLU A CA 1
ATOM 963 C C . GLU A 1 120 ? -0.270 4.195 20.821 1.00 83.00 120 GLU A C 1
ATOM 965 O O . GLU A 1 120 ? -1.001 3.970 19.859 1.00 83.00 120 GLU A O 1
ATOM 970 N N . GLY A 1 121 ? -0.441 5.266 21.609 1.00 84.12 121 GLY A N 1
ATOM 971 C CA . GLY A 1 121 ? -1.561 6.206 21.480 1.00 84.12 121 GLY A CA 1
ATOM 972 C C . GLY A 1 121 ? -1.558 7.028 20.186 1.00 84.12 121 GLY A C 1
ATOM 973 O O . GLY A 1 121 ? -2.623 7.350 19.668 1.00 84.12 121 GLY A O 1
ATOM 974 N N . SER A 1 122 ? -0.379 7.323 19.631 1.00 90.75 122 SER A N 1
ATOM 975 C CA . SER A 1 122 ? -0.248 8.055 18.366 1.00 90.75 122 SER A CA 1
ATOM 976 C C . SER A 1 122 ? -0.297 7.142 17.137 1.00 90.75 122 SER A C 1
ATOM 978 O O . SER A 1 122 ? -0.497 7.621 16.022 1.00 90.75 122 SER A O 1
ATOM 980 N N . GLY A 1 123 ? -0.122 5.830 17.317 1.00 92.38 123 GLY A N 1
ATOM 981 C CA . GLY A 1 123 ? -0.121 4.848 16.239 1.00 92.38 123 GLY A CA 1
ATOM 982 C C . GLY A 1 123 ? -1.458 4.724 15.502 1.00 92.38 123 GLY A C 1
ATOM 983 O O . GLY A 1 123 ? -2.469 5.325 15.856 1.00 92.38 123 GLY A O 1
ATOM 984 N N . LEU A 1 124 ? -1.458 3.907 14.449 1.00 94.88 124 LEU A N 1
ATOM 985 C CA . LEU A 1 124 ? -2.681 3.529 13.748 1.00 94.88 124 LEU A CA 1
ATOM 986 C C . LEU A 1 124 ? -3.415 2.449 14.548 1.00 94.88 124 LEU A C 1
ATOM 988 O O . LEU A 1 124 ? -2.889 1.350 14.722 1.00 94.88 124 LEU A O 1
ATOM 992 N N . GLN A 1 125 ? -4.635 2.749 14.973 1.00 95.31 125 GLN A N 1
ATOM 993 C CA . GLN A 1 125 ? -5.516 1.832 15.689 1.00 95.31 125 GLN A CA 1
ATOM 994 C C . GLN A 1 125 ? -6.788 1.618 14.874 1.00 95.31 125 GLN A C 1
ATOM 996 O O . GLN A 1 125 ? -7.303 2.551 14.261 1.00 95.31 125 GLN A O 1
ATOM 1001 N N . PHE A 1 126 ? -7.274 0.382 14.839 1.00 94.75 126 PHE A N 1
ATOM 1002 C CA . PHE A 1 126 ? -8.536 0.014 14.205 1.00 94.75 126 PHE A CA 1
ATOM 1003 C C . PHE A 1 126 ? -9.003 -1.336 14.740 1.00 94.75 126 PHE A C 1
ATOM 1005 O O . PHE A 1 126 ? -8.196 -2.169 15.158 1.00 94.75 126 PHE A O 1
ATOM 1012 N N . VAL A 1 127 ? -10.309 -1.577 14.675 1.00 94.31 127 VAL A N 1
ATOM 1013 C CA . VAL A 1 127 ? -10.907 -2.866 15.025 1.00 94.31 127 VAL A CA 1
ATOM 1014 C C . VAL A 1 127 ? -11.486 -3.488 13.762 1.00 94.31 127 VAL A C 1
ATOM 1016 O O . VAL A 1 127 ? -12.228 -2.846 13.018 1.00 94.31 127 VAL A O 1
ATOM 1019 N N . LEU A 1 128 ? -11.128 -4.746 13.510 1.00 91.31 128 LEU A N 1
ATOM 1020 C CA . LEU A 1 128 ? -11.630 -5.515 12.375 1.00 91.31 128 LEU A CA 1
ATOM 1021 C C . LEU A 1 128 ? -12.845 -6.344 12.798 1.00 91.31 128 LEU A C 1
ATOM 1023 O O . LEU A 1 128 ? -12.809 -7.060 13.799 1.00 91.31 128 LEU A O 1
ATOM 1027 N N . ARG A 1 129 ? -13.904 -6.285 11.997 1.00 87.81 129 ARG A N 1
ATOM 1028 C CA . ARG A 1 129 ? -15.091 -7.128 12.088 1.00 87.81 129 ARG A CA 1
ATOM 1029 C C . ARG A 1 129 ? -14.875 -8.379 11.254 1.00 87.81 129 ARG A C 1
ATOM 1031 O O . ARG A 1 129 ? -14.758 -8.324 10.032 1.00 87.81 129 ARG A O 1
ATOM 1038 N N . MET A 1 130 ? -14.841 -9.523 11.920 1.00 77.75 130 MET A N 1
ATOM 1039 C CA . MET A 1 130 ? -14.742 -10.817 11.253 1.00 77.75 130 MET A CA 1
ATOM 1040 C C . MET A 1 130 ? -16.126 -11.447 11.230 1.00 77.75 130 MET A C 1
ATOM 1042 O O . MET A 1 130 ? -16.747 -11.627 12.276 1.00 77.75 130 MET A O 1
ATOM 1046 N N . ASN A 1 131 ? -16.612 -11.757 10.032 1.00 77.00 131 ASN A N 1
ATOM 1047 C CA . ASN A 1 131 ? -17.873 -12.457 9.849 1.00 77.00 131 ASN A CA 1
ATOM 1048 C C . ASN A 1 131 ? -17.599 -13.795 9.166 1.00 77.00 131 ASN A C 1
ATOM 1050 O O . ASN A 1 131 ? -17.258 -13.845 7.982 1.00 77.00 131 ASN A O 1
ATOM 1054 N N . ASP A 1 132 ? -17.791 -14.877 9.917 1.00 72.06 132 ASP A N 1
ATOM 1055 C CA . ASP A 1 132 ? -17.560 -16.249 9.459 1.00 72.06 132 ASP A CA 1
ATOM 1056 C C . ASP A 1 132 ? -18.416 -16.620 8.240 1.00 72.06 132 ASP A C 1
ATOM 1058 O O . ASP A 1 132 ? -18.054 -17.515 7.482 1.00 72.06 132 ASP A O 1
ATOM 1062 N N . SER A 1 133 ? -19.511 -15.894 7.983 1.00 72.50 133 SER A N 1
ATOM 1063 C CA . SER A 1 133 ? -20.352 -16.079 6.791 1.00 72.50 133 SER A CA 1
ATOM 1064 C C . SER A 1 133 ? -19.605 -15.817 5.478 1.00 72.50 133 SER A C 1
ATOM 1066 O O . SER A 1 133 ? -20.023 -16.305 4.431 1.00 72.50 133 SER A O 1
ATOM 1068 N N . PHE A 1 134 ? -18.513 -15.047 5.516 1.00 73.12 134 PHE A N 1
ATOM 1069 C CA . PHE A 1 134 ? -17.657 -14.788 4.356 1.00 73.12 134 PHE A CA 1
ATOM 1070 C C . PHE A 1 134 ? -16.557 -15.840 4.169 1.00 73.12 134 PHE A C 1
ATOM 1072 O O . PHE A 1 134 ? -15.836 -15.808 3.168 1.00 73.12 134 PHE A O 1
ATOM 1079 N N . LEU A 1 135 ? -16.406 -16.781 5.107 1.00 70.50 135 LEU A N 1
ATOM 1080 C CA . LEU A 1 135 ? -15.514 -17.914 4.909 1.00 70.50 135 LEU A CA 1
ATOM 1081 C C . LEU A 1 135 ? -16.086 -18.857 3.861 1.00 70.50 135 LEU A C 1
ATOM 1083 O O . LEU A 1 135 ? -17.290 -19.088 3.747 1.00 70.50 135 LEU A O 1
ATOM 1087 N N . ARG A 1 136 ? -15.179 -19.461 3.098 1.00 70.94 136 ARG A N 1
ATOM 1088 C CA . ARG A 1 136 ? -15.552 -20.516 2.170 1.00 70.94 136 ARG A CA 1
ATOM 1089 C C . ARG A 1 136 ? -16.089 -21.711 2.964 1.00 70.94 136 ARG A C 1
ATOM 1091 O O . ARG A 1 136 ? -15.489 -22.146 3.944 1.00 70.94 136 ARG A O 1
ATOM 1098 N N . ALA A 1 137 ? -17.202 -22.280 2.507 1.00 72.19 137 ALA A N 1
ATOM 1099 C CA . ALA A 1 137 ? -17.759 -23.483 3.117 1.00 72.19 137 ALA A CA 1
ATOM 1100 C C . ALA A 1 137 ? -16.706 -24.610 3.166 1.00 72.19 137 ALA A C 1
ATOM 1102 O O . ALA A 1 137 ? -16.062 -24.907 2.156 1.00 72.19 137 ALA A O 1
ATOM 1103 N N . GLY A 1 138 ? -16.533 -25.222 4.342 1.00 71.88 138 GLY A N 1
ATOM 1104 C CA . GLY A 1 138 ? -15.538 -26.274 4.581 1.00 71.88 138 GLY A CA 1
ATOM 1105 C C . GLY A 1 138 ? -14.130 -25.775 4.928 1.00 71.88 138 GLY A C 1
ATOM 1106 O O . GLY A 1 138 ? -13.193 -26.567 4.932 1.00 71.88 138 GLY A O 1
ATOM 1107 N N . THR A 1 139 ? -13.940 -24.480 5.196 1.00 72.75 139 THR A N 1
ATOM 1108 C CA . THR A 1 139 ? -12.675 -23.966 5.735 1.00 72.75 139 THR A CA 1
ATOM 1109 C C . THR A 1 139 ? -12.516 -24.366 7.207 1.00 72.75 139 THR A C 1
ATOM 1111 O O . THR A 1 139 ? -13.285 -23.932 8.055 1.00 72.75 139 THR A O 1
ATOM 1114 N N . GLU A 1 140 ? -11.506 -25.191 7.500 1.00 67.00 140 GLU A N 1
ATOM 1115 C CA . GLU A 1 140 ? -11.156 -25.627 8.867 1.00 67.00 140 GLU A CA 1
ATOM 1116 C C . GLU A 1 140 ? -10.128 -24.713 9.549 1.00 67.00 140 GLU A C 1
ATOM 1118 O O . GLU A 1 140 ? -9.911 -24.803 10.758 1.00 67.00 140 GLU A O 1
ATOM 1123 N N . VAL A 1 141 ? -9.465 -23.840 8.782 1.00 65.00 141 VAL A N 1
ATOM 1124 C CA . VAL A 1 141 ? -8.514 -22.880 9.346 1.00 65.00 141 VAL A CA 1
ATOM 1125 C C . VAL A 1 141 ? -9.261 -21.718 10.004 1.00 65.00 141 VAL A C 1
ATOM 1127 O O . VAL A 1 141 ? -10.242 -21.233 9.435 1.00 65.00 141 VAL A O 1
ATOM 1130 N N . PRO A 1 142 ? -8.807 -21.252 11.182 1.00 64.62 142 PRO A N 1
ATOM 1131 C CA . PRO A 1 142 ? -9.424 -20.113 11.842 1.00 64.62 142 PRO A CA 1
ATOM 1132 C C . PRO A 1 142 ? -9.339 -18.874 10.948 1.00 64.62 142 PRO A C 1
ATOM 1134 O O . PRO A 1 142 ? -8.344 -18.673 10.244 1.00 64.62 142 PRO A O 1
ATOM 1137 N N . PHE A 1 143 ? -10.384 -18.046 10.989 1.00 65.62 143 PHE A N 1
ATOM 1138 C CA . PHE A 1 143 ? -10.406 -16.763 10.297 1.00 65.62 143 PHE A CA 1
ATOM 1139 C C . PHE A 1 143 ? -9.187 -15.936 10.721 1.00 65.62 143 PHE A C 1
ATOM 1141 O O . PHE A 1 143 ? -9.013 -15.628 11.900 1.00 65.62 143 PHE A O 1
ATOM 1148 N N . ALA A 1 144 ? -8.336 -15.586 9.761 1.00 72.75 144 ALA A N 1
ATOM 1149 C CA . ALA A 1 144 ? -7.136 -14.801 10.004 1.00 72.75 144 ALA A CA 1
ATOM 1150 C C . ALA A 1 144 ? -6.979 -13.741 8.918 1.00 72.75 144 ALA A C 1
ATOM 1152 O O . ALA A 1 144 ? -7.203 -13.997 7.732 1.00 72.75 144 ALA A O 1
ATOM 1153 N N . MET A 1 145 ? -6.557 -12.551 9.330 1.00 82.69 145 MET A N 1
ATOM 1154 C CA . MET A 1 145 ? -6.214 -11.466 8.418 1.00 82.69 145 MET A CA 1
ATOM 1155 C C . MET A 1 145 ? -4.701 -11.359 8.283 1.00 82.69 145 MET A C 1
ATOM 1157 O O . MET A 1 145 ? -3.959 -11.678 9.207 1.00 82.69 145 MET A O 1
ATOM 1161 N N . ASN A 1 146 ? -4.229 -10.905 7.125 1.00 88.31 146 ASN A N 1
ATOM 1162 C CA . ASN A 1 146 ? -2.808 -10.664 6.907 1.00 88.31 146 ASN A CA 1
ATOM 1163 C C . ASN A 1 146 ? -2.539 -9.162 6.935 1.00 88.31 146 ASN A C 1
ATOM 1165 O O . ASN A 1 146 ? -3.087 -8.422 6.121 1.00 88.31 146 ASN A O 1
ATOM 1169 N N . LEU A 1 147 ? -1.660 -8.733 7.832 1.00 91.50 147 LEU A N 1
ATOM 1170 C CA . LEU A 1 147 ? -1.089 -7.397 7.837 1.00 91.50 147 LEU A CA 1
ATOM 1171 C C . LEU A 1 147 ? 0.191 -7.388 6.999 1.00 91.50 147 LEU A C 1
ATOM 1173 O O . LEU A 1 147 ? 1.078 -8.231 7.158 1.00 91.50 147 LEU A O 1
ATOM 1177 N N . MET A 1 148 ? 0.291 -6.400 6.120 1.00 93.25 148 MET A N 1
ATOM 1178 C CA . MET A 1 148 ? 1.467 -6.121 5.306 1.00 93.25 148 MET A CA 1
ATOM 1179 C C . MET A 1 148 ? 1.956 -4.713 5.623 1.00 93.25 148 MET A C 1
ATOM 1181 O O . MET A 1 148 ? 1.179 -3.763 5.574 1.00 93.25 148 MET A O 1
ATOM 1185 N N . ILE A 1 149 ? 3.244 -4.584 5.936 1.00 93.12 149 ILE A N 1
ATOM 1186 C CA . ILE A 1 149 ? 3.897 -3.293 6.170 1.00 93.12 149 ILE A CA 1
ATOM 1187 C C . ILE A 1 149 ? 4.811 -3.037 4.979 1.00 93.12 149 ILE A C 1
ATOM 1189 O O . ILE A 1 149 ? 5.676 -3.863 4.679 1.00 93.12 149 ILE A O 1
ATOM 1193 N N . LYS A 1 150 ? 4.593 -1.914 4.296 1.00 92.31 150 LYS A N 1
ATOM 1194 C CA . LYS A 1 150 ? 5.311 -1.534 3.077 1.00 92.31 150 LYS A CA 1
ATOM 1195 C C . LYS A 1 150 ? 5.586 -0.042 3.020 1.00 92.31 150 LYS A C 1
ATOM 1197 O O . LYS A 1 150 ? 4.927 0.743 3.703 1.00 92.31 150 LYS A O 1
ATOM 1202 N N . GLU A 1 151 ? 6.523 0.346 2.165 1.00 91.88 151 GLU A N 1
ATOM 1203 C CA . GLU A 1 151 ? 6.726 1.757 1.834 1.00 91.88 151 GLU A CA 1
ATOM 1204 C C . GLU A 1 151 ? 5.540 2.308 1.012 1.00 91.88 151 GLU A C 1
ATOM 1206 O O . GLU A 1 151 ? 4.922 1.562 0.248 1.00 91.88 151 GLU A O 1
ATOM 1211 N N . PRO A 1 152 ? 5.238 3.622 1.075 1.00 92.62 152 PRO A N 1
ATOM 1212 C CA . PRO A 1 152 ? 4.118 4.209 0.327 1.00 92.62 152 PRO A CA 1
ATOM 1213 C C . PRO A 1 152 ? 4.159 3.949 -1.187 1.00 92.62 152 PRO A C 1
ATOM 1215 O O . PRO A 1 152 ? 3.124 3.816 -1.831 1.00 92.62 152 PRO A O 1
ATOM 1218 N N . ASN A 1 153 ? 5.366 3.876 -1.752 1.00 91.25 153 ASN A N 1
ATOM 1219 C CA . ASN A 1 153 ? 5.630 3.681 -3.178 1.00 91.25 153 ASN A CA 1
ATOM 1220 C C . ASN A 1 153 ? 5.991 2.229 -3.543 1.00 91.25 153 ASN A C 1
ATOM 1222 O O . ASN A 1 153 ? 6.445 1.957 -4.658 1.00 91.25 153 ASN A O 1
ATOM 1226 N N . GLU A 1 154 ? 5.841 1.297 -2.608 1.00 91.44 154 GLU A N 1
ATOM 1227 C CA . GLU A 1 154 ? 6.048 -0.127 -2.842 1.00 91.44 154 GLU A CA 1
ATOM 1228 C C . GLU A 1 154 ? 4.723 -0.780 -3.243 1.00 91.44 154 GLU A C 1
ATOM 1230 O O . GLU A 1 154 ? 3.692 -0.539 -2.620 1.00 91.44 154 GLU A O 1
ATOM 1235 N N . TRP A 1 155 ? 4.726 -1.611 -4.285 1.00 90.81 155 TRP A N 1
ATOM 1236 C CA . TRP A 1 155 ? 3.509 -2.277 -4.755 1.00 90.81 155 TRP A CA 1
ATOM 1237 C C . TRP A 1 155 ? 3.009 -3.340 -3.769 1.00 90.81 155 TRP A C 1
ATOM 1239 O O . TRP A 1 155 ? 1.888 -3.248 -3.268 1.00 90.81 155 TRP A 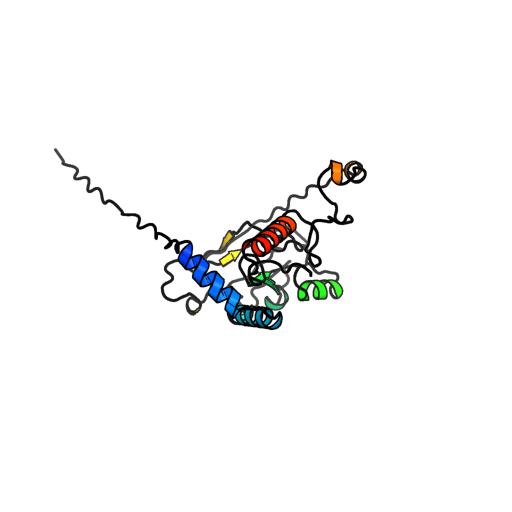O 1
ATOM 1249 N N . SER A 1 156 ? 3.857 -4.314 -3.441 1.00 89.38 156 SER A N 1
ATOM 1250 C CA . SER A 1 156 ? 3.531 -5.394 -2.511 1.00 89.38 156 SER A CA 1
ATOM 1251 C C . SER A 1 156 ? 4.787 -5.861 -1.772 1.00 89.38 156 SER A C 1
ATOM 1253 O O . SER A 1 156 ? 5.788 -6.161 -2.432 1.00 89.38 156 SER A O 1
ATOM 1255 N N . PRO A 1 157 ? 4.774 -5.914 -0.428 1.00 85.94 157 PRO A N 1
ATOM 1256 C CA . PRO A 1 157 ? 5.873 -6.462 0.343 1.00 85.94 157 PRO A CA 1
ATOM 1257 C C . PRO A 1 157 ? 5.736 -7.983 0.435 1.00 85.94 157 PRO A C 1
ATOM 1259 O O . PRO A 1 157 ? 4.655 -8.525 0.633 1.00 85.94 157 PRO A O 1
ATOM 1262 N N . HIS A 1 158 ? 6.861 -8.691 0.453 1.00 76.81 158 HIS A N 1
ATOM 1263 C CA . HIS A 1 158 ? 6.824 -10.155 0.533 1.00 76.81 158 HIS A CA 1
ATOM 1264 C C . HIS A 1 158 ? 6.492 -10.669 1.950 1.00 76.81 158 HIS A C 1
ATOM 1266 O O . HIS A 1 158 ? 6.107 -11.828 2.127 1.00 76.81 158 HIS A O 1
ATOM 1272 N N . LYS A 1 159 ? 6.698 -9.835 2.983 1.00 85.25 159 LYS A N 1
ATOM 1273 C CA . LYS A 1 159 ? 6.500 -10.204 4.392 1.00 85.25 159 LYS A CA 1
ATOM 1274 C C . LYS A 1 159 ? 5.061 -9.946 4.824 1.00 85.25 159 LYS A C 1
ATOM 1276 O O . LYS A 1 159 ? 4.525 -8.864 4.608 1.00 85.25 159 LYS A O 1
ATOM 1281 N N . ARG A 1 160 ? 4.482 -10.940 5.495 1.00 86.44 160 ARG A N 1
ATOM 1282 C CA . ARG A 1 160 ? 3.109 -10.935 5.999 1.00 86.44 160 ARG A CA 1
ATOM 1283 C C . ARG A 1 160 ? 3.106 -11.291 7.478 1.00 86.44 160 ARG A C 1
ATOM 1285 O O . ARG A 1 160 ? 3.845 -12.181 7.898 1.00 86.44 160 ARG A O 1
ATOM 1292 N N . TYR A 1 161 ? 2.263 -10.606 8.234 1.00 88.31 161 TYR A N 1
ATOM 1293 C CA . TYR A 1 161 ? 1.999 -10.875 9.640 1.00 88.31 161 TYR A CA 1
ATOM 1294 C C . TYR A 1 161 ? 0.562 -11.362 9.772 1.00 88.31 161 TYR A C 1
ATOM 1296 O O . TYR A 1 161 ? -0.344 -10.768 9.194 1.00 88.31 161 TYR A O 1
ATOM 1304 N N . HIS A 1 162 ? 0.350 -12.445 10.507 1.00 86.06 162 HIS A N 1
ATOM 1305 C CA . HIS A 1 162 ? -0.990 -12.964 10.745 1.00 86.06 162 HIS A CA 1
ATOM 1306 C C . HIS A 1 162 ? -1.612 -12.251 11.942 1.00 86.06 162 HIS A C 1
ATOM 1308 O O . HIS A 1 162 ? -1.018 -12.214 13.018 1.00 86.06 162 HIS A O 1
ATOM 1314 N N . LEU A 1 163 ? -2.802 -11.701 11.738 1.00 86.38 163 LEU A N 1
ATOM 1315 C CA . LEU A 1 163 ? -3.670 -11.192 12.785 1.00 86.38 163 LEU A CA 1
ATOM 1316 C C . LEU A 1 163 ? -4.674 -12.287 13.124 1.00 86.38 163 LEU A C 1
ATOM 1318 O O . LEU A 1 163 ? -5.409 -12.760 12.249 1.00 86.38 163 LEU A O 1
ATOM 1322 N N . TYR A 1 164 ? -4.680 -12.692 14.388 1.00 83.12 164 TYR A N 1
ATOM 1323 C CA . TYR A 1 164 ? -5.600 -13.704 14.885 1.00 83.12 164 TYR A CA 1
ATOM 1324 C C . TYR A 1 164 ? -6.903 -13.075 15.365 1.00 83.12 164 TYR A C 1
ATOM 1326 O O . TYR A 1 164 ? -6.944 -11.930 15.820 1.00 83.12 164 TYR A O 1
ATOM 1334 N N . SER A 1 165 ? -7.980 -13.845 15.247 1.00 83.75 165 SER A N 1
ATOM 1335 C CA . SER A 1 165 ? -9.293 -13.446 15.726 1.00 83.75 165 SER A CA 1
ATOM 1336 C C . SER A 1 165 ? -9.343 -13.359 17.252 1.00 83.75 165 SER A C 1
ATOM 1338 O O . SER A 1 165 ? -8.735 -14.192 17.922 1.00 83.75 165 SER A O 1
ATOM 1340 N N . ASN A 1 166 ? -10.155 -12.448 17.797 1.00 85.12 166 ASN A N 1
ATOM 1341 C CA . ASN A 1 166 ? -10.377 -12.284 19.243 1.00 85.12 166 ASN A CA 1
ATOM 1342 C C . ASN A 1 166 ? -9.101 -11.962 20.042 1.00 85.12 166 ASN A C 1
ATOM 1344 O O . ASN A 1 166 ? -9.015 -12.274 21.229 1.00 85.12 166 ASN A O 1
ATOM 1348 N N . THR A 1 167 ? -8.111 -11.342 19.398 1.00 89.50 167 THR A N 1
ATOM 1349 C CA . THR A 1 167 ? -6.887 -10.879 20.052 1.00 89.50 167 THR A CA 1
ATOM 1350 C C . THR A 1 167 ? -6.625 -9.416 19.732 1.00 89.50 167 THR A C 1
ATOM 1352 O O . THR A 1 167 ? -6.877 -8.952 18.620 1.00 89.50 167 THR A O 1
ATOM 1355 N N . GLU A 1 168 ? -6.033 -8.710 20.685 1.00 91.19 168 GLU A N 1
ATOM 1356 C CA . GLU A 1 168 ? -5.397 -7.423 20.434 1.00 91.19 168 GLU A CA 1
ATOM 1357 C C . GLU A 1 168 ? -3.981 -7.668 19.899 1.00 91.19 168 GLU A C 1
ATOM 1359 O O . GLU A 1 168 ? -3.194 -8.401 20.500 1.00 91.19 168 GLU A O 1
ATOM 1364 N N . ASN A 1 169 ? -3.672 -7.110 18.728 1.00 89.81 169 ASN A N 1
ATOM 1365 C CA . ASN A 1 169 ? -2.392 -7.317 18.056 1.00 89.81 169 ASN A CA 1
ATOM 1366 C C . ASN A 1 169 ? -1.603 -6.002 18.059 1.00 89.81 169 ASN A C 1
ATOM 1368 O O . ASN A 1 169 ? -1.886 -5.107 17.266 1.00 89.81 169 ASN A O 1
ATOM 1372 N N . LEU A 1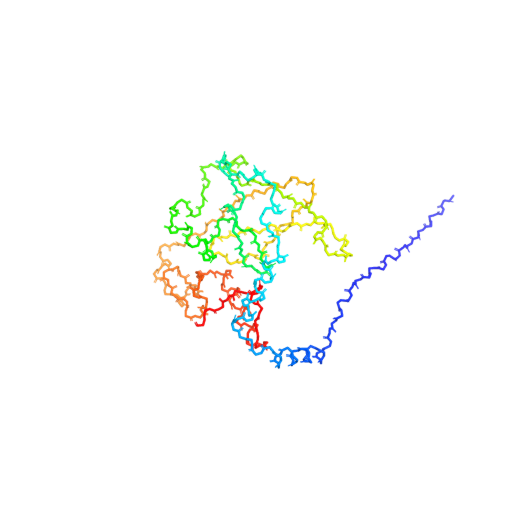 170 ? -0.596 -5.901 18.929 1.00 91.50 170 LEU A N 1
ATOM 1373 C CA . LEU A 1 170 ? 0.284 -4.735 19.021 1.00 91.50 170 LEU A CA 1
ATOM 1374 C C . LEU A 1 170 ? 1.522 -4.938 18.141 1.00 91.50 170 LEU A C 1
ATOM 1376 O O . LEU A 1 170 ? 2.337 -5.829 18.387 1.00 91.50 170 LEU A O 1
ATOM 1380 N N . VAL A 1 171 ? 1.670 -4.106 17.108 1.00 90.69 171 VAL A N 1
ATOM 1381 C CA . VAL A 1 171 ? 2.778 -4.194 16.146 1.00 90.69 171 VAL A CA 1
ATOM 1382 C C . VAL A 1 171 ? 3.632 -2.934 16.229 1.00 90.69 171 VAL A C 1
ATOM 1384 O O . VAL A 1 171 ? 3.232 -1.869 15.767 1.00 90.69 171 VAL A O 1
ATOM 1387 N N . SER A 1 172 ? 4.830 -3.063 16.803 1.00 90.81 172 SER A N 1
ATOM 1388 C CA . SER A 1 172 ? 5.814 -1.978 16.838 1.00 90.81 172 SER A CA 1
ATOM 1389 C C . SER A 1 172 ? 6.597 -1.917 15.526 1.00 90.81 172 SER A C 1
ATOM 1391 O O . SER A 1 172 ? 7.094 -2.939 15.042 1.00 90.81 172 SER A O 1
ATOM 1393 N N . ILE A 1 173 ? 6.701 -0.720 14.948 1.00 89.75 173 ILE A N 1
ATOM 1394 C CA . ILE A 1 173 ? 7.389 -0.469 13.680 1.00 89.75 173 ILE A CA 1
ATOM 1395 C C . ILE A 1 173 ? 8.612 0.407 13.954 1.00 89.75 173 ILE A C 1
ATOM 1397 O O . ILE A 1 173 ? 8.470 1.560 14.351 1.00 89.75 173 ILE A O 1
ATOM 1401 N N . ASP A 1 174 ? 9.802 -0.132 13.690 1.00 90.50 174 ASP A N 1
ATOM 1402 C CA . ASP A 1 174 ? 11.076 0.590 13.777 1.00 90.50 174 ASP A CA 1
ATOM 1403 C C . ASP A 1 174 ? 11.708 0.721 12.375 1.00 90.50 174 ASP A C 1
ATOM 1405 O O . ASP A 1 174 ? 12.252 -0.256 11.842 1.00 90.50 174 ASP A O 1
ATOM 1409 N N . PRO A 1 175 ? 11.576 1.883 11.705 1.00 88.81 175 PRO A N 1
ATOM 1410 C CA . PRO A 1 175 ? 12.068 2.060 10.347 1.00 88.81 175 PRO A CA 1
ATOM 1411 C C . PRO A 1 175 ? 13.584 2.292 10.319 1.00 88.81 175 PRO A C 1
ATOM 1413 O O . PRO A 1 175 ? 14.098 3.301 10.799 1.00 88.81 175 PRO A O 1
ATOM 1416 N N . MET A 1 176 ? 14.311 1.406 9.637 1.00 89.12 176 MET A N 1
ATOM 1417 C CA . MET A 1 176 ? 15.738 1.589 9.366 1.00 89.12 176 MET A CA 1
ATOM 1418 C C . MET A 1 176 ? 15.953 2.235 7.994 1.00 89.12 176 MET A C 1
ATOM 1420 O O . MET A 1 176 ? 15.680 1.622 6.963 1.00 89.12 176 MET A O 1
ATOM 1424 N N . MET A 1 177 ? 16.504 3.452 7.967 1.00 85.50 177 MET A N 1
ATOM 1425 C CA . MET A 1 177 ? 16.871 4.135 6.723 1.00 85.50 177 MET A CA 1
ATOM 1426 C C . MET A 1 177 ? 18.376 4.062 6.469 1.00 85.50 177 MET A C 1
ATOM 1428 O O . MET A 1 177 ? 19.181 4.512 7.282 1.00 85.50 177 MET A O 1
ATOM 1432 N N . VAL A 1 178 ? 18.757 3.550 5.298 1.00 85.31 178 VAL A N 1
ATOM 1433 C CA . VAL A 1 178 ? 20.151 3.530 4.838 1.00 85.31 178 VAL A CA 1
ATOM 1434 C C . VAL A 1 178 ? 20.309 4.542 3.711 1.00 85.31 178 VAL A C 1
ATOM 1436 O O . VAL A 1 178 ? 19.745 4.371 2.634 1.00 85.31 178 VAL A O 1
ATOM 1439 N N . GLN A 1 179 ? 21.091 5.595 3.952 1.00 84.56 179 GLN A N 1
ATOM 1440 C CA . GLN A 1 179 ? 21.375 6.627 2.954 1.00 84.56 179 GLN A CA 1
ATOM 1441 C C . GLN A 1 179 ? 22.762 6.434 2.339 1.00 84.56 179 GLN A C 1
ATOM 1443 O O . GLN A 1 179 ? 23.723 6.052 3.008 1.00 84.56 179 GLN A O 1
ATOM 1448 N N . THR A 1 180 ? 22.880 6.716 1.043 1.00 84.88 180 THR A N 1
ATOM 1449 C CA . THR A 1 180 ? 24.160 6.667 0.332 1.00 84.88 180 THR A CA 1
ATOM 1450 C C . THR A 1 180 ? 24.957 7.952 0.527 1.00 84.88 180 THR A C 1
ATOM 1452 O O . THR A 1 180 ? 24.396 9.044 0.568 1.00 84.88 180 THR A O 1
ATOM 1455 N N . SER A 1 181 ? 26.288 7.843 0.559 1.00 85.56 181 SER A N 1
ATOM 1456 C CA . SER A 1 181 ? 27.166 9.018 0.598 1.00 85.56 181 SER A CA 1
ATOM 1457 C C . SER A 1 181 ? 27.046 9.863 -0.678 1.00 85.56 181 SER A C 1
ATOM 1459 O O . SER A 1 181 ? 26.836 9.336 -1.772 1.00 85.56 181 SER A O 1
ATOM 1461 N N . THR A 1 182 ? 27.279 11.171 -0.576 1.00 84.94 182 THR A N 1
ATO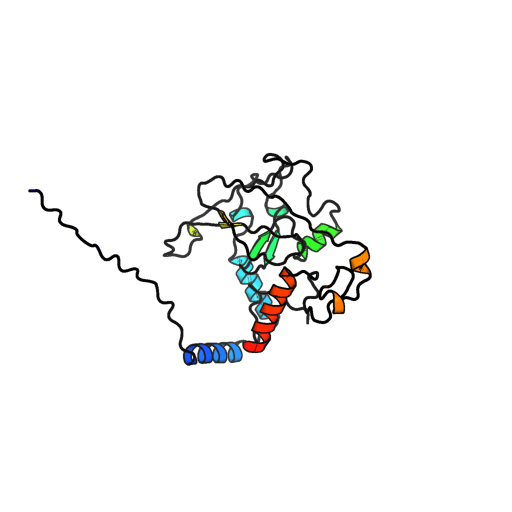M 1462 C CA . THR A 1 182 ? 27.226 12.100 -1.723 1.00 84.94 182 THR A CA 1
ATOM 1463 C C . THR A 1 182 ? 28.229 11.756 -2.831 1.00 84.94 182 THR A C 1
ATOM 1465 O O . THR A 1 182 ? 27.976 12.018 -4.006 1.00 84.94 182 THR A O 1
ATOM 1468 N N . ASN A 1 183 ? 29.353 11.115 -2.494 1.00 84.31 183 ASN A N 1
ATOM 1469 C CA . ASN A 1 183 ? 30.341 10.653 -3.472 1.00 84.31 183 ASN A CA 1
ATOM 1470 C C . ASN A 1 183 ? 29.807 9.517 -4.353 1.00 84.31 183 ASN A C 1
ATOM 1472 O O . ASN A 1 183 ? 30.186 9.416 -5.521 1.00 84.31 183 ASN A O 1
ATOM 1476 N N . THR A 1 184 ? 28.891 8.700 -3.829 1.00 83.69 184 THR A N 1
ATOM 1477 C CA . THR A 1 184 ? 28.252 7.610 -4.572 1.00 83.69 184 THR A CA 1
ATOM 1478 C C . THR A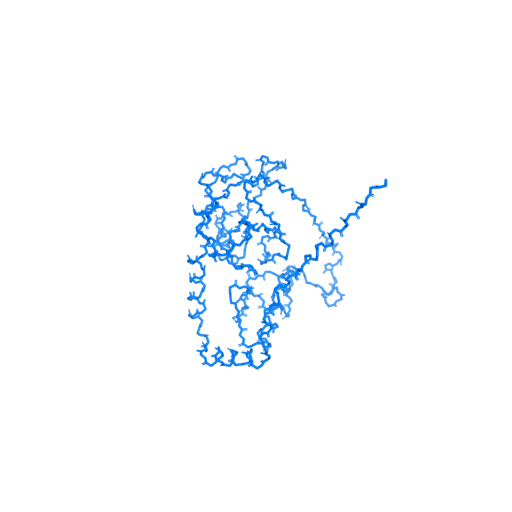 1 184 ? 27.379 8.145 -5.714 1.00 83.69 184 THR A C 1
ATOM 1480 O O . THR A 1 184 ? 27.315 7.508 -6.764 1.00 83.69 184 THR A O 1
ATOM 1483 N N . ASN A 1 185 ? 26.810 9.352 -5.579 1.00 81.88 185 ASN A N 1
ATOM 1484 C CA . ASN A 1 185 ? 26.015 10.001 -6.635 1.00 81.88 185 ASN A CA 1
ATOM 1485 C C . ASN A 1 185 ? 26.835 10.326 -7.892 1.00 81.88 185 ASN A C 1
ATOM 1487 O O . ASN A 1 185 ? 26.298 10.351 -8.994 1.00 81.88 185 ASN A O 1
ATOM 1491 N N . LYS A 1 186 ? 28.150 10.540 -7.751 1.00 86.56 186 LYS A N 1
ATOM 1492 C CA . LYS A 1 186 ? 29.053 10.817 -8.883 1.00 86.56 186 LYS A CA 1
ATOM 1493 C C . LYS A 1 186 ? 29.427 9.549 -9.659 1.00 86.56 186 LYS A C 1
ATOM 1495 O O . LYS A 1 186 ? 29.980 9.626 -10.756 1.00 86.56 186 LYS A O 1
ATOM 1500 N N . MET A 1 187 ? 29.177 8.369 -9.091 1.00 89.25 187 MET A N 1
ATOM 1501 C CA . MET A 1 187 ?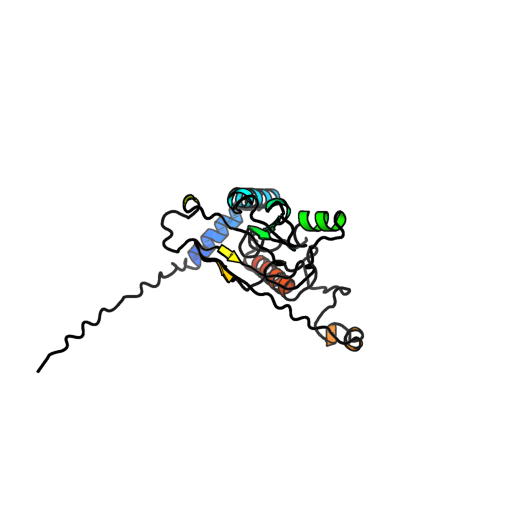 29.531 7.094 -9.702 1.00 89.25 187 MET A CA 1
ATOM 1502 C C . MET A 1 187 ? 28.467 6.677 -10.719 1.00 89.25 187 MET A C 1
ATOM 1504 O O . MET A 1 187 ? 27.307 6.451 -10.379 1.00 89.25 187 MET A O 1
ATOM 1508 N N . HIS A 1 188 ? 28.887 6.519 -11.976 1.00 89.06 188 HIS A N 1
ATOM 1509 C CA . HIS A 1 188 ? 27.997 6.131 -13.070 1.00 89.06 188 HIS A CA 1
ATOM 1510 C C . HIS A 1 188 ? 27.196 4.845 -12.738 1.00 89.06 188 HIS A C 1
ATOM 1512 O O . HIS A 1 188 ? 27.814 3.872 -12.280 1.00 89.06 188 HIS A O 1
ATOM 1518 N N . PRO A 1 189 ? 25.876 4.776 -13.039 1.00 88.88 189 PRO A N 1
ATOM 1519 C CA . PRO A 1 189 ? 25.000 3.641 -12.709 1.00 88.88 189 PRO A CA 1
ATOM 1520 C C . PRO A 1 189 ? 25.595 2.267 -13.042 1.00 88.88 189 PRO A C 1
ATOM 1522 O O . PRO A 1 189 ? 25.614 1.372 -12.205 1.00 88.88 189 PRO A O 1
ATOM 1525 N N . LYS A 1 190 ? 26.197 2.117 -14.233 1.00 88.25 190 LYS A N 1
ATOM 1526 C CA . LYS A 1 190 ? 26.871 0.874 -14.669 1.00 88.25 190 LYS A CA 1
ATOM 1527 C C . LYS A 1 190 ? 27.918 0.335 -13.682 1.00 88.25 190 LYS A C 1
ATOM 1529 O O . LYS A 1 190 ? 28.076 -0.878 -13.590 1.00 88.25 190 LYS A O 1
ATOM 1534 N N . LYS A 1 191 ? 28.643 1.203 -12.962 1.00 89.75 191 LYS A N 1
ATOM 1535 C CA . LYS A 1 191 ? 29.662 0.764 -11.996 1.00 89.75 191 LYS A CA 1
ATOM 1536 C C . LYS A 1 191 ? 29.043 0.348 -10.658 1.00 89.75 191 LYS A C 1
ATOM 1538 O O . LYS A 1 191 ? 29.479 -0.643 -10.087 1.00 89.75 191 LYS A O 1
ATOM 1543 N N . ARG A 1 192 ? 28.035 1.082 -10.175 1.00 89.06 192 ARG A N 1
ATOM 1544 C CA . ARG A 1 192 ? 27.355 0.806 -8.892 1.00 89.06 192 ARG A CA 1
ATOM 1545 C C . ARG A 1 192 ? 26.194 -0.191 -8.986 1.00 89.06 192 ARG A C 1
ATOM 1547 O O . ARG A 1 192 ? 25.749 -0.690 -7.964 1.00 89.06 192 ARG A O 1
ATOM 1554 N N . ARG A 1 193 ? 25.747 -0.521 -10.204 1.00 85.81 193 ARG A N 1
ATOM 1555 C CA . ARG A 1 193 ? 24.698 -1.514 -10.514 1.00 85.81 193 ARG A CA 1
ATOM 1556 C C . ARG A 1 193 ? 23.345 -1.233 -9.843 1.00 85.81 193 ARG A C 1
ATOM 1558 O O . ARG A 1 193 ? 22.561 -2.149 -9.619 1.00 85.81 193 ARG A O 1
ATOM 1565 N N . CYS A 1 194 ? 23.064 0.031 -9.552 1.00 84.94 194 CYS A N 1
ATOM 1566 C CA . CYS A 1 194 ? 21.780 0.519 -9.064 1.00 84.94 194 CYS A CA 1
ATOM 1567 C C . CYS A 1 194 ? 21.452 1.863 -9.730 1.00 84.94 194 CYS A C 1
ATOM 1569 O O . CYS A 1 194 ? 22.298 2.433 -10.424 1.00 84.94 194 CYS A O 1
ATOM 1571 N N . TYR A 1 195 ? 20.226 2.340 -9.529 1.00 87.31 195 TYR A N 1
ATOM 1572 C CA . TYR A 1 195 ? 19.708 3.604 -10.052 1.00 87.31 195 TYR A CA 1
ATOM 1573 C C . TYR A 1 195 ? 19.132 4.408 -8.885 1.00 87.31 195 TYR A C 1
ATOM 1575 O O . TYR A 1 195 ? 18.572 3.816 -7.964 1.00 87.31 195 TYR A O 1
ATOM 1583 N N . PHE A 1 196 ? 19.354 5.717 -8.897 1.00 87.19 196 PHE A N 1
ATOM 1584 C CA . PHE A 1 196 ? 18.740 6.680 -7.986 1.00 87.19 196 PHE A CA 1
ATOM 1585 C C . PHE A 1 196 ? 17.377 7.123 -8.524 1.00 87.19 196 PHE A C 1
ATOM 1587 O O . PHE A 1 196 ? 17.088 6.934 -9.703 1.00 87.19 196 PHE A O 1
ATOM 1594 N N . ASP A 1 197 ? 16.567 7.763 -7.681 1.00 82.69 197 ASP A N 1
ATOM 1595 C CA . ASP A 1 197 ? 15.206 8.196 -8.032 1.00 82.69 197 ASP A CA 1
ATOM 1596 C C . ASP A 1 197 ? 15.159 9.155 -9.231 1.00 82.69 197 ASP A C 1
ATOM 1598 O O . ASP A 1 197 ? 14.199 9.170 -9.997 1.00 82.69 197 ASP A O 1
ATOM 1602 N N . ASN A 1 198 ? 16.216 9.948 -9.422 1.00 83.88 198 ASN A N 1
ATOM 1603 C CA . ASN A 1 198 ? 16.359 10.878 -10.540 1.00 83.88 198 ASN A CA 1
ATOM 1604 C C . ASN A 1 198 ? 16.920 10.233 -11.820 1.00 83.88 198 ASN A C 1
ATOM 1606 O O . ASN A 1 198 ? 17.079 10.916 -12.832 1.00 83.88 198 ASN A O 1
ATOM 1610 N N . GLU A 1 199 ? 17.246 8.941 -11.801 1.00 85.94 199 GLU A N 1
ATOM 1611 C CA . GLU A 1 199 ? 17.805 8.224 -12.940 1.00 85.94 199 GLU A CA 1
ATOM 1612 C C . GLU A 1 199 ? 16.844 7.153 -13.445 1.00 85.94 199 GLU A C 1
ATOM 1614 O O . GLU A 1 199 ? 16.231 6.401 -12.690 1.00 85.94 199 GLU A O 1
ATOM 1619 N N . ARG A 1 200 ? 16.773 7.009 -14.768 1.00 81.62 200 ARG A N 1
ATOM 1620 C CA . ARG A 1 200 ? 15.924 5.996 -15.385 1.00 81.62 200 ARG A CA 1
ATOM 1621 C C . ARG A 1 200 ? 16.689 4.691 -15.573 1.00 81.62 200 ARG A C 1
ATOM 1623 O O . ARG A 1 200 ? 17.709 4.654 -16.263 1.00 81.62 200 ARG A O 1
ATOM 1630 N N . ASN A 1 201 ? 16.156 3.605 -15.023 1.00 82.62 201 ASN A N 1
ATOM 1631 C CA . ASN A 1 201 ? 16.581 2.264 -15.400 1.00 82.62 201 ASN A CA 1
ATOM 1632 C C . ASN A 1 201 ? 15.933 1.890 -16.749 1.00 82.62 201 ASN A C 1
ATOM 1634 O O . ASN A 1 201 ? 14.709 1.777 -16.805 1.00 82.62 201 ASN A O 1
ATOM 1638 N N . PRO A 1 202 ? 16.708 1.681 -17.830 1.00 79.25 202 PRO A N 1
ATOM 1639 C CA . PRO A 1 202 ? 16.153 1.359 -19.146 1.00 79.25 202 PRO A CA 1
ATOM 1640 C C . PRO A 1 202 ? 15.424 0.009 -19.186 1.00 79.25 202 PRO A C 1
ATOM 1642 O O . PRO A 1 202 ? 14.571 -0.188 -20.042 1.00 79.25 202 PRO A O 1
ATOM 1645 N N . ASN A 1 203 ? 15.736 -0.904 -18.263 1.00 78.38 203 ASN A N 1
ATOM 1646 C CA . ASN A 1 203 ? 15.157 -2.247 -18.219 1.00 78.38 203 ASN A CA 1
ATOM 1647 C C . ASN A 1 203 ? 13.968 -2.353 -17.256 1.00 78.38 203 ASN A C 1
ATOM 1649 O O . ASN A 1 203 ? 13.478 -3.455 -17.024 1.00 78.38 203 ASN A O 1
ATOM 1653 N N . PHE A 1 204 ? 13.546 -1.248 -16.638 1.00 82.12 204 PHE A N 1
ATOM 1654 C CA . PHE A 1 204 ? 12.419 -1.246 -15.717 1.00 82.12 204 PHE A CA 1
ATOM 1655 C C . PHE A 1 204 ? 11.130 -0.899 -16.480 1.00 82.12 204 PHE A C 1
ATOM 1657 O O . PHE A 1 204 ? 11.003 0.229 -16.958 1.00 82.12 204 PHE A O 1
ATOM 1664 N N . PRO A 1 205 ? 10.193 -1.854 -16.631 1.00 73.19 205 PRO A N 1
ATOM 1665 C CA . PRO A 1 205 ? 9.073 -1.720 -17.560 1.00 73.19 205 PRO A CA 1
ATOM 1666 C C . PRO A 1 205 ? 7.841 -1.038 -16.942 1.00 73.19 205 PRO A C 1
ATOM 1668 O O . PRO A 1 205 ? 6.884 -0.746 -17.649 1.00 73.19 205 PRO A O 1
ATOM 1671 N N . LEU A 1 206 ? 7.824 -0.799 -15.627 1.00 71.75 206 LEU A N 1
ATOM 1672 C CA . LEU A 1 206 ? 6.690 -0.161 -14.957 1.00 71.75 206 LEU A CA 1
ATOM 1673 C C . LEU A 1 206 ? 6.813 1.363 -15.064 1.00 71.75 206 LEU A C 1
ATOM 1675 O O . LEU A 1 206 ? 7.777 1.948 -14.577 1.00 71.75 206 LEU A O 1
ATOM 1679 N N . THR A 1 207 ? 5.825 2.004 -15.680 1.00 68.81 207 THR A N 1
ATOM 1680 C CA . THR A 1 207 ? 5.736 3.469 -15.809 1.00 68.81 207 THR A CA 1
ATOM 1681 C C . THR A 1 207 ? 5.049 4.122 -14.616 1.00 68.81 207 THR A C 1
ATOM 1683 O O . THR A 1 207 ? 5.373 5.246 -14.251 1.00 68.81 207 THR A O 1
ATOM 1686 N N . ASP A 1 208 ? 4.117 3.403 -13.995 1.00 75.75 208 ASP A N 1
ATOM 1687 C CA . ASP A 1 208 ? 3.244 3.903 -12.931 1.00 75.75 208 ASP A CA 1
ATOM 1688 C C . ASP A 1 208 ? 3.819 3.788 -11.520 1.00 75.75 208 ASP A C 1
ATOM 1690 O O . ASP A 1 208 ? 3.171 4.182 -10.551 1.00 75.75 208 ASP A O 1
ATOM 1694 N N . MET A 1 209 ? 5.013 3.216 -11.386 1.00 81.19 209 MET A N 1
ATOM 1695 C CA . MET A 1 209 ? 5.640 2.950 -10.098 1.00 81.19 209 MET A CA 1
ATOM 1696 C C . MET A 1 209 ? 7.104 3.370 -10.140 1.00 81.19 209 MET A C 1
ATOM 1698 O O . MET A 1 209 ? 7.759 3.156 -11.158 1.00 81.19 209 MET A O 1
ATOM 1702 N N . PRO A 1 210 ? 7.649 3.944 -9.058 1.00 86.25 210 PRO A N 1
ATOM 1703 C CA . PRO A 1 210 ? 9.055 4.305 -9.023 1.00 86.25 210 PRO A CA 1
ATOM 1704 C C . PRO A 1 210 ? 9.944 3.061 -8.946 1.00 86.25 210 PRO A C 1
ATOM 1706 O O . PRO A 1 210 ? 9.540 1.990 -8.474 1.00 86.25 210 PRO A O 1
ATOM 1709 N N . TYR A 1 211 ? 11.185 3.220 -9.405 1.00 87.38 211 TYR A N 1
ATOM 1710 C CA . TYR A 1 211 ? 12.186 2.169 -9.332 1.00 87.38 211 TYR A CA 1
ATOM 1711 C C . TYR A 1 211 ? 12.566 1.904 -7.871 1.00 87.38 211 TYR A C 1
ATOM 1713 O O . TYR A 1 211 ? 13.152 2.743 -7.199 1.00 87.38 211 TYR A O 1
ATOM 1721 N N . SER A 1 212 ? 12.277 0.697 -7.401 1.00 87.62 212 SER A N 1
ATOM 1722 C CA . SER A 1 212 ? 12.764 0.166 -6.130 1.00 87.62 212 SER A CA 1
ATOM 1723 C C . SER A 1 212 ? 13.125 -1.302 -6.318 1.00 87.62 212 SER A C 1
ATOM 1725 O O . SER A 1 212 ? 12.712 -1.939 -7.293 1.00 87.62 212 SER A O 1
ATOM 1727 N N . ARG A 1 213 ? 13.894 -1.881 -5.389 1.00 86.50 213 ARG A N 1
ATOM 1728 C CA . ARG A 1 213 ? 14.216 -3.316 -5.452 1.00 86.50 213 ARG A CA 1
ATOM 1729 C C . ARG A 1 213 ? 12.943 -4.169 -5.456 1.00 86.50 213 ARG A C 1
ATOM 1731 O O . ARG A 1 213 ? 12.869 -5.120 -6.227 1.00 86.50 213 ARG A O 1
ATOM 1738 N N . SER A 1 214 ? 11.962 -3.812 -4.628 1.00 88.94 214 SER A N 1
ATOM 1739 C CA . SER A 1 214 ? 10.697 -4.544 -4.503 1.00 88.94 214 SER A CA 1
ATOM 1740 C C . SER A 1 214 ? 9.865 -4.456 -5.786 1.00 88.94 214 SER A C 1
ATOM 1742 O O . SER A 1 214 ? 9.539 -5.479 -6.390 1.00 88.94 214 SER A O 1
ATOM 1744 N N . ASN A 1 215 ? 9.660 -3.240 -6.307 1.00 90.00 215 ASN A N 1
ATOM 1745 C CA . ASN A 1 215 ? 8.912 -3.030 -7.549 1.00 90.00 215 ASN A CA 1
ATOM 1746 C C . ASN A 1 215 ? 9.612 -3.680 -8.755 1.00 90.00 215 ASN A C 1
ATOM 1748 O O . ASN A 1 215 ? 8.953 -4.206 -9.647 1.00 90.00 215 ASN A O 1
ATOM 1752 N N . CYS A 1 216 ? 10.950 -3.696 -8.780 1.00 88.00 216 CYS A N 1
ATOM 1753 C CA . CYS A 1 216 ? 11.736 -4.376 -9.812 1.00 88.00 216 CYS A CA 1
ATOM 1754 C C . CYS A 1 216 ? 11.522 -5.898 -9.795 1.00 88.00 216 CYS A C 1
ATOM 1756 O O . CYS A 1 216 ? 11.360 -6.501 -10.854 1.00 88.00 216 CYS A O 1
ATOM 1758 N N . ILE A 1 217 ? 11.465 -6.519 -8.611 1.00 88.81 217 ILE A N 1
ATOM 1759 C CA . ILE A 1 217 ? 11.162 -7.952 -8.478 1.00 88.81 217 ILE A CA 1
ATOM 1760 C C . ILE A 1 217 ? 9.742 -8.246 -8.979 1.00 88.81 217 ILE A C 1
ATOM 1762 O O . ILE A 1 217 ? 9.571 -9.166 -9.778 1.00 88.81 217 ILE A O 1
ATOM 1766 N N . ALA A 1 218 ? 8.750 -7.436 -8.598 1.00 89.06 218 ALA A N 1
ATOM 1767 C CA . ALA A 1 218 ? 7.372 -7.592 -9.070 1.00 89.06 218 ALA A CA 1
ATOM 1768 C C . ALA A 1 218 ? 7.256 -7.434 -10.602 1.00 89.06 218 ALA A C 1
ATOM 1770 O O . ALA A 1 218 ? 6.613 -8.244 -11.273 1.00 89.06 218 ALA A O 1
ATOM 1771 N N . ALA A 1 219 ? 7.943 -6.443 -11.180 1.00 87.44 219 ALA A N 1
ATOM 1772 C CA . ALA A 1 219 ? 8.016 -6.232 -12.627 1.00 87.44 219 ALA A CA 1
ATOM 1773 C C . ALA A 1 219 ? 8.690 -7.394 -13.369 1.00 87.44 219 ALA A C 1
ATOM 1775 O O . ALA A 1 219 ? 8.261 -7.780 -14.459 1.00 87.44 219 ALA A O 1
ATOM 1776 N N . CYS A 1 220 ? 9.758 -7.940 -12.781 1.00 87.56 220 CYS A N 1
ATOM 1777 C CA . CYS A 1 220 ? 10.489 -9.082 -13.314 1.00 87.56 220 CYS A CA 1
ATOM 1778 C C . CYS A 1 220 ? 9.607 -10.335 -13.317 1.00 87.56 220 CYS A C 1
ATOM 1780 O O . CYS A 1 220 ? 9.521 -11.018 -14.337 1.00 87.56 220 CYS A O 1
ATOM 1782 N N . LEU A 1 221 ? 8.891 -10.590 -12.216 1.00 88.25 221 LEU A N 1
ATOM 1783 C CA . LEU A 1 221 ? 7.940 -11.694 -12.111 1.00 88.25 221 LEU A CA 1
ATOM 1784 C C . LEU A 1 221 ? 6.858 -11.590 -13.190 1.00 88.25 221 LEU A C 1
ATOM 1786 O O . LEU A 1 221 ? 6.658 -12.533 -13.952 1.00 88.25 221 LEU A O 1
ATOM 1790 N N . GLN A 1 222 ? 6.218 -10.429 -13.311 1.00 86.19 222 GLN A N 1
ATOM 1791 C CA . GLN A 1 222 ? 5.201 -10.183 -14.331 1.00 86.19 222 GLN A CA 1
ATOM 1792 C C . GLN A 1 222 ? 5.758 -10.354 -15.756 1.00 86.19 222 GLN A C 1
ATOM 1794 O O . GLN A 1 222 ? 5.138 -11.025 -16.580 1.00 86.19 222 GLN A O 1
ATOM 1799 N N . SER A 1 223 ? 6.949 -9.819 -16.046 1.00 85.12 223 SER A N 1
ATOM 1800 C CA . SER A 1 223 ? 7.622 -10.007 -17.343 1.00 85.12 223 SER A CA 1
ATOM 1801 C C . SER A 1 223 ? 7.903 -11.483 -17.643 1.00 85.12 223 SER A C 1
ATOM 1803 O O . SER A 1 223 ? 7.694 -11.940 -18.766 1.00 85.12 223 SER A O 1
ATOM 1805 N N . SER A 1 224 ? 8.347 -12.246 -16.641 1.00 86.75 224 SER A N 1
ATOM 1806 C CA . SER A 1 224 ? 8.624 -13.680 -16.767 1.00 86.75 224 SER A CA 1
ATOM 1807 C C . SER A 1 224 ? 7.348 -14.481 -17.040 1.00 86.75 224 SER A C 1
ATOM 1809 O O . SER A 1 224 ? 7.322 -15.307 -17.956 1.00 86.75 224 SER A O 1
ATOM 1811 N N . VAL A 1 225 ? 6.263 -14.185 -16.315 1.00 85.50 225 VAL A N 1
ATOM 1812 C CA . VAL A 1 225 ? 4.941 -14.787 -16.542 1.00 85.50 225 VAL A CA 1
ATOM 1813 C C . VAL A 1 225 ? 4.462 -14.498 -17.963 1.00 85.50 225 VAL A C 1
ATOM 1815 O O . VAL A 1 225 ? 4.077 -15.422 -18.678 1.00 85.50 225 VAL A O 1
ATOM 1818 N N . LEU A 1 226 ? 4.564 -13.249 -18.419 1.00 82.00 226 LEU A N 1
ATOM 1819 C CA . LEU A 1 226 ? 4.156 -12.869 -19.770 1.00 82.00 226 LEU A CA 1
ATOM 1820 C C . LEU A 1 226 ? 4.985 -13.597 -20.843 1.00 82.00 226 LEU A C 1
ATOM 1822 O O . LEU A 1 226 ? 4.430 -14.091 -21.822 1.00 82.00 226 LEU A O 1
ATOM 1826 N N . TYR A 1 227 ? 6.298 -13.723 -20.634 1.00 82.00 227 TYR A N 1
ATOM 1827 C CA . TYR A 1 227 ? 7.212 -14.393 -21.560 1.00 82.00 227 TYR A CA 1
ATOM 1828 C C . TYR A 1 227 ? 6.927 -15.898 -21.697 1.00 82.00 227 TYR A C 1
ATOM 1830 O O . TYR A 1 227 ? 6.836 -16.414 -22.813 1.00 82.00 227 TYR A O 1
ATOM 1838 N N . HIS A 1 228 ? 6.759 -16.613 -20.580 1.00 85.44 228 HIS A N 1
ATOM 1839 C CA . HIS A 1 228 ? 6.560 -18.066 -20.597 1.00 85.44 228 HIS A CA 1
ATOM 1840 C C . HIS A 1 228 ? 5.106 -18.466 -20.879 1.00 85.44 228 HIS A C 1
ATOM 1842 O O . HIS A 1 228 ? 4.842 -19.395 -21.653 1.00 85.44 228 HIS A O 1
ATOM 1848 N N . CYS A 1 229 ? 4.148 -17.770 -20.268 1.00 82.75 229 CYS A N 1
ATOM 1849 C CA . CYS A 1 229 ? 2.738 -18.147 -20.312 1.00 82.75 229 CYS A CA 1
ATOM 1850 C C . CYS A 1 229 ? 1.977 -17.476 -21.459 1.00 82.75 229 CYS A C 1
ATOM 1852 O O . CYS A 1 229 ? 0.988 -18.049 -21.910 1.00 82.75 229 CYS A O 1
ATOM 1854 N N . ARG A 1 230 ? 2.460 -16.331 -21.973 1.00 78.50 230 ARG A N 1
ATOM 1855 C CA . ARG A 1 230 ? 1.769 -15.471 -22.959 1.00 78.50 230 ARG A CA 1
ATOM 1856 C C . ARG A 1 230 ? 0.425 -14.917 -22.471 1.00 78.50 230 ARG A C 1
ATOM 1858 O O . ARG A 1 230 ? -0.427 -14.550 -23.271 1.00 78.50 230 ARG A O 1
ATOM 1865 N N . CYS A 1 231 ? 0.243 -14.849 -21.159 1.00 75.94 231 CYS A N 1
ATOM 1866 C CA . CYS A 1 231 ? -0.909 -14.251 -20.497 1.00 75.94 231 CYS A CA 1
ATOM 1867 C C . CYS A 1 231 ? -0.466 -13.633 -19.166 1.00 75.94 231 CYS A C 1
ATOM 1869 O O . CYS A 1 231 ? 0.637 -13.903 -18.689 1.00 75.94 231 CYS A O 1
ATOM 1871 N N . THR A 1 232 ? -1.312 -12.793 -18.575 1.00 76.88 232 THR A N 1
ATOM 1872 C CA . THR A 1 232 ? -1.081 -12.203 -17.252 1.00 76.88 232 THR A CA 1
ATOM 1873 C C . THR A 1 232 ? -2.337 -12.301 -16.395 1.00 76.88 232 THR A C 1
ATOM 1875 O O . THR A 1 232 ? -3.445 -12.398 -16.921 1.00 76.88 232 THR A O 1
ATOM 1878 N N . MET A 1 233 ? -2.152 -12.273 -15.075 1.00 79.00 233 MET A N 1
ATOM 1879 C CA . MET A 1 233 ? -3.226 -12.212 -14.097 1.00 79.00 233 MET A CA 1
ATOM 1880 C C . MET A 1 233 ? -3.221 -10.834 -13.411 1.00 79.00 233 MET A C 1
ATOM 1882 O O . MET A 1 233 ? -2.494 -10.636 -12.437 1.00 79.00 233 MET A O 1
ATOM 1886 N N . PRO A 1 234 ? -4.039 -9.879 -13.883 1.00 77.69 234 PRO A N 1
ATOM 1887 C CA . PRO A 1 234 ? -4.006 -8.477 -13.450 1.00 77.69 234 PRO A CA 1
ATOM 1888 C C . PRO A 1 234 ? -4.476 -8.244 -12.003 1.00 77.69 234 PRO A C 1
ATOM 1890 O O . PRO A 1 234 ? -4.418 -7.109 -11.526 1.00 77.69 234 PRO A O 1
ATOM 1893 N N . LEU A 1 235 ? -4.965 -9.293 -11.331 1.00 80.81 235 LEU A N 1
ATOM 1894 C CA . LEU A 1 235 ? -5.364 -9.288 -9.921 1.00 80.81 235 LEU A CA 1
ATOM 1895 C C . LEU A 1 235 ? -4.183 -9.453 -8.959 1.00 80.81 235 LEU A C 1
ATOM 1897 O O . LEU A 1 235 ? -4.227 -8.909 -7.863 1.00 80.81 235 LEU A O 1
ATOM 1901 N N . PHE A 1 236 ? -3.157 -10.209 -9.362 1.00 85.81 236 PHE A N 1
ATOM 1902 C CA . PHE A 1 236 ? -2.031 -10.605 -8.501 1.00 85.81 236 PHE A CA 1
ATOM 1903 C C . PHE A 1 236 ? -0.678 -10.170 -9.060 1.00 85.81 236 PHE A C 1
ATOM 1905 O O . PHE A 1 236 ? 0.362 -10.546 -8.528 1.00 85.81 236 PHE A O 1
ATOM 1912 N N . LEU A 1 237 ? -0.675 -9.432 -10.170 1.00 86.38 237 LEU A N 1
ATOM 1913 C CA . LEU A 1 237 ? 0.527 -8.934 -10.821 1.00 86.38 237 LEU A CA 1
ATOM 1914 C C . LEU A 1 237 ? 0.314 -7.470 -11.218 1.00 86.38 237 LEU A C 1
ATOM 1916 O O . LEU A 1 237 ? -0.794 -7.099 -11.627 1.00 86.38 237 LEU A O 1
ATOM 1920 N N . PRO A 1 238 ? 1.357 -6.630 -11.122 1.00 84.50 238 PRO A N 1
ATOM 1921 C CA . PRO A 1 238 ? 1.256 -5.233 -11.509 1.00 84.50 238 PRO A CA 1
ATOM 1922 C C . PRO A 1 238 ? 1.009 -5.099 -13.016 1.00 84.50 238 PRO A C 1
ATOM 1924 O O . PRO A 1 238 ? 1.503 -5.895 -13.820 1.00 84.50 238 PRO A O 1
ATOM 1927 N N . SER A 1 239 ? 0.290 -4.051 -13.424 1.00 73.12 239 SER A N 1
ATOM 1928 C CA . SER A 1 239 ? 0.198 -3.703 -14.843 1.00 73.12 239 SER A CA 1
ATOM 1929 C C . SER A 1 239 ? 1.550 -3.197 -15.336 1.00 73.12 239 SER A C 1
ATOM 1931 O O . SER A 1 239 ? 2.098 -2.243 -14.786 1.00 73.12 239 SER A O 1
ATOM 1933 N N . ILE A 1 240 ? 2.079 -3.819 -16.388 1.00 63.66 240 ILE A N 1
ATOM 1934 C CA . ILE A 1 240 ? 3.194 -3.245 -17.138 1.00 63.66 240 ILE A CA 1
ATOM 1935 C C . ILE A 1 240 ? 2.612 -2.171 -18.051 1.00 63.66 240 ILE A C 1
ATOM 1937 O O . ILE A 1 240 ? 1.642 -2.442 -18.757 1.00 63.66 240 ILE A O 1
ATOM 1941 N N . GLY A 1 241 ? 3.180 -0.965 -17.999 1.00 53.28 241 GLY A N 1
ATOM 1942 C CA . GLY A 1 241 ? 2.853 0.085 -18.956 1.00 53.28 241 GLY A CA 1
ATOM 1943 C C . GLY A 1 241 ? 3.271 -0.374 -20.348 1.00 53.28 241 GLY A C 1
ATOM 1944 O O . GLY A 1 241 ? 4.447 -0.671 -20.564 1.00 53.28 241 GLY A O 1
ATOM 1945 N N . GLY A 1 242 ? 2.293 -0.502 -21.241 1.00 32.28 242 GLY A N 1
ATOM 1946 C CA . GLY A 1 242 ? 2.504 -0.652 -22.680 1.00 32.28 242 GLY A CA 1
ATOM 1947 C C . GLY A 1 242 ? 2.595 0.711 -23.340 1.00 32.28 242 GLY A C 1
ATOM 1948 O O . GLY A 1 242 ? 1.783 1.582 -22.955 1.00 32.28 242 GLY A O 1
#